Protein AF-A0A4Q3J8S9-F1 (afdb_monomer_lite)

pLDDT: mean 79.81, std 10.91, range [47.88, 98.19]

Radius of gyration: 37.49 Å; chains: 1; bounding box: 82×68×98 Å

Secondary structure (DSSP, 8-state):
-B--EE-TTS-EE-TTBPPPTTTTSSS--TT-S-BTTB-TT--HHHHSTTEEEE--EE-TTS-EE-TTEEETTSSS--TT-S---SS--SSSSB-TTSPBP-TTSSS--TT-S----TTT-STTSSB-TTSSBS--STT-EE-TTT--EEEEEEEEE-HHHHHHHHHTT-TTEEEPP--SHHHHHHHHTT--S-EEEEEE-TTSTT--EETT---TTSTTSSSSBPTT----GGG---EEEEETTTTTTSS-EEEEE-TTT--EEEEEEE--TTS--TTSSS--TT-S---SSS-SSSSB-TTS-B--TTSSS--TT-S---TTS-BTTB-TTSS---TTSS---GGGT-----SS--SSSSB-TTS-B-

Foldseek 3Di:
DFDWDADPVRDIDCVGPAAPPCAQVPDQDVPQCAHFPRNVPDALPNPPDQFQHFDWGADSSSDIDNVGTHHALCCDQDVRAPAHPNHADCAEQAHRNNHGDDAQPQDQHDVAPGHNHCVQAPLQHCAHSRRHGLDDDPQWDRQNPQSKTKHWFFWWDFLVVLQVVQPVVDPQKGFADDQDPSSVVRVLVPDQWKAFGQWFCLQHPPDIDGLFQDDPDHVVDPPQAQVCPPVCVVVAFTTKMWGPCSVPVRHIHIYGHHRHPGIGITMMMGHGPPPDGALCCDDDDRAPAHNNDADCAAQAHNNRDGDAQLRPHAHPQAPARPNCPDDCQAHNRRYGDDALCQDADVVLVQPAHPNHADPDPQAHNRNDGD

Sequence (370 aa):
MGALGCRADCTLDVAGCSAPAGCGNGQLDPGEPCDGSLLGGATCASVVVKATGGELACTPQCVLDVSGCHRCGDGAVNPGEECDDGNVNDLDACTTACARTTCGDGIVQAGEQCDDGAASNGDTSPCSSDCQANCQGPDDHLHPTTAHCYRRLDPPVSWYQARAACQKLGSGYDLAALESQAEIDFVLGFTTVRVWTGGNDLRTEGTFVWATGEPWTYVDKTPPWKHYEPDNTDGNEHCVTLWPDGLDSGTPALFDLPCHTFRVASLCERVPASAPRCRDGKVTGTEACDDGNAADQDGCTNACQTGVCGDGTVGPDEECDGAGAETLTCTVLCRRPGCGDGIVQDERDETCDDGNALPGDGCSPLCLKE

Structure (mmCIF, N/CA/C/O backbone):
data_AF-A0A4Q3J8S9-F1
#
_entry.id   AF-A0A4Q3J8S9-F1
#
loop_
_atom_site.group_PDB
_atom_site.id
_atom_site.type_symbol
_atom_site.label_atom_id
_atom_site.label_alt_id
_atom_site.label_comp_id
_atom_site.label_asym_id
_atom_site.label_entity_id
_atom_site.label_seq_id
_atom_site.pdbx_PDB_ins_code
_atom_site.Cartn_x
_atom_site.Cartn_y
_atom_site.Cartn_z
_atom_site.occupancy
_atom_site.B_iso_or_equiv
_atom_site.auth_seq_id
_atom_site.auth_comp_id
_atom_site.auth_asym_id
_atom_site.auth_atom_id
_atom_site.pdbx_PDB_model_num
ATOM 1 N N . MET A 1 1 ? 33.578 6.445 -58.009 1.00 58.75 1 MET A N 1
ATOM 2 C CA . MET A 1 1 ? 33.381 7.912 -58.160 1.00 58.75 1 MET A CA 1
ATOM 3 C C . MET A 1 1 ? 32.307 8.169 -59.206 1.00 58.75 1 MET A C 1
ATOM 5 O O . MET A 1 1 ? 32.138 7.343 -60.090 1.00 58.75 1 MET A O 1
ATOM 9 N N . GLY A 1 2 ? 31.586 9.288 -59.131 1.00 65.12 2 GLY A N 1
ATOM 10 C CA . GLY A 1 2 ? 30.537 9.597 -60.104 1.00 65.12 2 GLY A CA 1
ATOM 11 C C . GLY A 1 2 ? 29.704 10.817 -59.733 1.00 65.12 2 GLY A C 1
ATOM 12 O O . GLY A 1 2 ? 29.856 11.359 -58.640 1.00 65.12 2 GLY A O 1
ATOM 13 N N . ALA A 1 3 ? 28.830 11.240 -60.645 1.00 66.00 3 ALA A N 1
ATOM 14 C CA . ALA A 1 3 ? 27.852 12.293 -60.392 1.00 66.00 3 ALA A CA 1
ATOM 15 C C . ALA A 1 3 ? 26.530 11.660 -59.939 1.00 66.00 3 ALA A C 1
ATOM 17 O O . ALA A 1 3 ? 25.942 10.864 -60.670 1.00 66.00 3 ALA A O 1
ATOM 18 N N . LEU A 1 4 ? 26.087 12.013 -58.733 1.00 71.62 4 LEU A N 1
ATOM 19 C CA . LEU A 1 4 ? 24.795 11.607 -58.189 1.00 71.62 4 LEU A CA 1
ATOM 20 C C . LEU A 1 4 ? 23.695 12.443 -58.858 1.00 71.62 4 LEU A C 1
ATOM 22 O O . LEU A 1 4 ? 23.766 13.674 -58.846 1.00 71.62 4 LEU A O 1
ATOM 26 N N . GLY A 1 5 ? 22.707 11.788 -59.462 1.00 78.25 5 GLY A N 1
ATOM 27 C CA . GLY A 1 5 ? 21.552 12.450 -60.071 1.00 78.25 5 GLY A CA 1
ATOM 28 C C . GLY A 1 5 ? 20.283 12.277 -59.237 1.00 78.25 5 GLY A C 1
ATOM 29 O O . GLY A 1 5 ? 20.223 11.433 -58.347 1.00 78.25 5 GLY A O 1
ATOM 30 N N . CYS A 1 6 ? 19.242 13.042 -59.560 1.00 79.25 6 CYS A N 1
ATOM 31 C CA . CYS A 1 6 ? 17.874 12.755 -59.123 1.00 79.25 6 CYS A CA 1
ATOM 32 C C . CYS A 1 6 ? 17.051 12.336 -60.338 1.00 79.25 6 CYS A C 1
ATOM 34 O O . CYS A 1 6 ? 17.051 13.029 -61.360 1.00 79.25 6 CYS A O 1
ATOM 36 N N . ARG A 1 7 ? 16.332 11.219 -60.221 1.00 85.94 7 ARG A N 1
ATOM 37 C CA . ARG A 1 7 ? 15.351 10.798 -61.223 1.00 85.94 7 ARG A CA 1
ATOM 38 C C . ARG A 1 7 ? 14.092 11.659 -61.134 1.00 85.94 7 ARG A C 1
ATOM 40 O O . ARG A 1 7 ? 13.850 12.353 -60.147 1.00 85.94 7 ARG A O 1
ATOM 47 N N . ALA A 1 8 ? 13.267 11.601 -62.178 1.00 85.88 8 ALA A N 1
ATOM 48 C CA . ALA A 1 8 ? 12.009 12.347 -62.258 1.00 85.88 8 ALA A CA 1
ATOM 49 C C . ALA A 1 8 ? 10.965 11.929 -61.198 1.00 85.88 8 ALA A C 1
ATOM 51 O O . ALA A 1 8 ? 10.008 12.660 -60.972 1.00 85.88 8 ALA A O 1
ATOM 52 N N . ASP A 1 9 ? 11.153 10.777 -60.548 1.00 86.62 9 ASP A N 1
ATOM 53 C CA . ASP A 1 9 ? 10.335 10.262 -59.443 1.00 86.62 9 ASP A CA 1
ATOM 54 C C . ASP A 1 9 ? 10.901 10.618 -58.052 1.00 86.62 9 ASP A C 1
ATOM 56 O O . ASP A 1 9 ? 10.482 10.046 -57.048 1.00 86.62 9 ASP A O 1
ATOM 60 N N . CYS A 1 10 ? 11.854 11.555 -57.984 1.00 78.75 10 CYS A N 1
ATOM 61 C CA . CYS A 1 10 ? 12.558 11.961 -56.764 1.00 78.75 10 CYS A CA 1
ATOM 62 C C . CYS A 1 10 ? 13.366 10.840 -56.082 1.00 78.75 10 CYS A C 1
ATOM 64 O O . CYS A 1 10 ? 13.766 10.998 -54.929 1.00 78.75 10 CYS A O 1
ATOM 66 N N . THR A 1 11 ? 13.655 9.737 -56.777 1.00 82.06 11 THR A N 1
ATOM 67 C CA . THR A 1 11 ? 14.610 8.731 -56.298 1.00 82.06 11 THR A CA 1
ATOM 68 C C . THR A 1 11 ? 16.034 9.065 -56.739 1.00 82.06 11 THR A C 1
ATOM 70 O O . THR A 1 11 ? 16.267 9.778 -57.722 1.00 82.06 11 THR A O 1
ATOM 73 N N . LEU A 1 12 ? 17.011 8.565 -55.984 1.00 79.94 12 LEU A N 1
ATOM 74 C CA . LEU A 1 12 ? 18.428 8.784 -56.256 1.00 79.94 12 LEU A CA 1
ATOM 75 C C . LEU A 1 12 ? 18.847 8.041 -57.538 1.00 79.94 12 LEU A C 1
ATOM 77 O O . LEU A 1 12 ? 18.679 6.824 -57.634 1.00 79.94 12 LEU A O 1
ATOM 81 N N . ASP A 1 13 ? 19.419 8.751 -58.515 1.00 78.06 13 ASP A N 1
ATOM 82 C CA . ASP A 1 13 ? 20.016 8.130 -59.697 1.00 78.06 13 ASP A CA 1
ATOM 83 C C . ASP A 1 13 ? 21.502 7.859 -59.475 1.00 78.06 13 ASP A C 1
ATOM 85 O O . ASP A 1 13 ? 22.341 8.763 -59.516 1.00 78.06 13 ASP A O 1
ATOM 89 N N . VAL A 1 14 ? 21.819 6.586 -59.259 1.00 74.44 14 VAL A N 1
ATOM 90 C CA . VAL A 1 14 ? 23.187 6.100 -59.046 1.00 74.44 14 VAL A CA 1
ATOM 91 C C . VAL A 1 14 ? 23.814 5.519 -60.314 1.00 74.44 14 VAL A C 1
ATOM 93 O O . VAL A 1 14 ? 24.924 5.003 -60.260 1.00 74.44 14 VAL A O 1
ATOM 96 N N . ALA A 1 15 ? 23.152 5.611 -61.476 1.00 75.81 15 ALA A N 1
ATOM 97 C CA . ALA A 1 15 ? 23.671 5.055 -62.732 1.00 75.81 15 ALA A CA 1
ATOM 98 C C . ALA A 1 15 ? 25.007 5.687 -63.179 1.00 75.81 15 ALA A C 1
ATOM 100 O O . ALA A 1 15 ? 25.766 5.070 -63.925 1.00 75.81 15 ALA A O 1
ATOM 101 N N . GLY A 1 16 ? 25.303 6.908 -62.719 1.00 69.75 16 GLY A N 1
ATOM 102 C CA . GLY A 1 16 ? 26.578 7.594 -62.942 1.00 69.75 16 GLY A CA 1
ATOM 103 C C . GLY A 1 16 ? 27.660 7.284 -61.903 1.00 69.75 16 GLY A C 1
ATOM 104 O O . GLY A 1 16 ? 28.770 7.803 -62.026 1.00 69.75 16 GLY A O 1
ATOM 105 N N . CYS A 1 17 ? 27.356 6.485 -60.878 1.00 70.94 17 CYS A N 1
ATOM 106 C CA . CYS A 1 17 ? 28.285 6.100 -59.825 1.00 70.94 17 CYS A CA 1
ATOM 107 C C . CYS A 1 17 ? 28.960 4.773 -60.182 1.00 70.94 17 CYS A C 1
ATOM 109 O O . CYS A 1 17 ? 28.292 3.761 -60.363 1.00 70.94 17 CYS A O 1
ATOM 111 N N . SER A 1 18 ? 30.291 4.762 -60.249 1.00 69.56 18 SER A N 1
ATOM 112 C CA . SER A 1 18 ? 31.078 3.527 -60.266 1.00 69.56 18 SER A CA 1
ATOM 113 C C . SER A 1 18 ? 31.717 3.269 -58.904 1.00 69.56 18 SER A C 1
ATOM 115 O O . SER A 1 18 ? 32.004 4.222 -58.162 1.00 69.56 18 SER A O 1
ATOM 117 N N . ALA A 1 19 ? 31.974 1.993 -58.597 1.00 63.12 19 ALA A N 1
ATOM 118 C CA . ALA A 1 19 ? 32.811 1.593 -57.470 1.00 63.12 19 ALA A CA 1
ATOM 119 C C . ALA A 1 19 ? 34.142 2.383 -57.469 1.00 63.12 19 ALA A C 1
ATOM 121 O O . ALA A 1 19 ? 34.616 2.810 -58.535 1.00 63.12 19 ALA A O 1
ATOM 122 N N . PRO A 1 20 ? 34.740 2.644 -56.297 1.00 66.12 20 PRO A N 1
ATOM 123 C CA . PRO A 1 20 ? 36.108 3.148 -56.219 1.00 66.12 20 PRO A CA 1
ATOM 124 C C . PRO A 1 20 ? 37.057 2.280 -57.067 1.00 66.12 20 PRO A C 1
ATOM 126 O O . PRO A 1 20 ? 36.851 1.076 -57.216 1.00 66.12 20 PRO A O 1
ATOM 129 N N . ALA A 1 21 ? 38.056 2.900 -57.699 1.00 66.81 21 ALA A N 1
ATOM 130 C CA . ALA A 1 21 ? 39.045 2.163 -58.480 1.00 66.81 21 ALA A CA 1
ATOM 131 C C . ALA A 1 21 ? 39.973 1.425 -57.509 1.00 66.81 21 ALA A C 1
ATOM 133 O O . ALA A 1 21 ? 40.856 2.055 -56.941 1.00 66.81 21 ALA A O 1
ATOM 134 N N . GLY A 1 22 ? 39.746 0.130 -57.319 1.00 73.19 22 GLY A N 1
ATOM 135 C CA . GLY A 1 22 ? 40.426 -0.649 -56.282 1.00 73.19 22 GLY A CA 1
ATOM 136 C C . GLY A 1 22 ? 39.508 -1.717 -55.713 1.00 73.19 22 GLY A C 1
ATOM 137 O O . GLY A 1 22 ? 39.910 -2.865 -55.647 1.00 73.19 22 GLY A O 1
ATOM 138 N N . CYS A 1 23 ? 38.239 -1.376 -55.508 1.00 79.44 23 CYS A N 1
ATOM 139 C CA . CYS A 1 23 ? 37.243 -2.250 -54.910 1.00 79.44 23 CYS A CA 1
ATOM 140 C C . CYS A 1 23 ? 37.250 -3.721 -55.378 1.00 79.44 23 CYS A C 1
ATOM 142 O O . CYS A 1 23 ? 37.036 -4.033 -56.556 1.00 79.44 23 CYS A O 1
ATOM 144 N N . GLY A 1 24 ? 37.422 -4.624 -54.416 1.00 81.19 24 GLY A N 1
ATOM 145 C CA . GLY A 1 24 ? 37.593 -6.061 -54.590 1.00 81.19 24 GLY A CA 1
ATOM 146 C C . GLY A 1 24 ? 39.039 -6.490 -54.862 1.00 81.19 24 GLY A C 1
ATOM 147 O O . GLY A 1 24 ? 39.244 -7.623 -55.306 1.00 81.19 24 GLY A O 1
ATOM 148 N N . ASN A 1 25 ? 40.036 -5.622 -54.647 1.00 86.00 25 ASN A N 1
ATOM 149 C CA . ASN A 1 25 ? 41.457 -5.946 -54.838 1.00 86.00 25 ASN A CA 1
ATOM 150 C C . ASN A 1 25 ? 42.108 -6.566 -53.588 1.00 86.00 25 ASN A C 1
ATOM 152 O O . ASN A 1 25 ? 43.277 -6.961 -53.647 1.00 86.00 25 ASN A O 1
ATOM 156 N N . GLY A 1 26 ? 41.368 -6.685 -52.480 1.00 85.25 26 GLY A N 1
ATOM 157 C CA . GLY A 1 26 ? 41.877 -7.211 -51.219 1.00 85.25 26 GLY A CA 1
ATOM 158 C C . GLY A 1 26 ? 42.778 -6.234 -50.460 1.00 85.25 26 GLY A C 1
ATOM 159 O O . GLY A 1 26 ? 43.597 -6.675 -49.651 1.00 85.25 26 GLY A O 1
ATOM 160 N N . GLN A 1 27 ? 42.658 -4.930 -50.711 1.00 87.56 27 GLN A N 1
ATOM 161 C CA . GLN A 1 27 ? 43.313 -3.847 -49.978 1.00 87.56 27 GLN A CA 1
ATOM 162 C C . GLN A 1 27 ? 42.280 -2.774 -49.610 1.00 87.56 27 GLN A C 1
ATOM 164 O O . GLN A 1 27 ? 41.303 -2.595 -50.314 1.00 87.56 27 GLN A O 1
ATOM 169 N N . LEU A 1 28 ? 42.479 -2.072 -48.489 1.00 86.38 28 LEU A N 1
ATOM 170 C CA . LEU A 1 28 ? 41.616 -0.951 -48.108 1.00 86.38 28 LEU A CA 1
ATOM 171 C C . LEU A 1 28 ? 42.235 0.352 -48.627 1.00 86.38 28 LEU A C 1
ATOM 173 O O . LEU A 1 28 ? 43.161 0.883 -48.000 1.00 86.38 28 LEU A O 1
ATOM 177 N N . ASP A 1 29 ? 41.760 0.846 -49.769 1.00 85.00 29 ASP A N 1
ATOM 178 C CA . ASP A 1 29 ? 42.316 2.042 -50.401 1.00 85.00 29 ASP A CA 1
ATOM 179 C C . ASP A 1 29 ? 41.745 3.351 -49.795 1.00 85.00 29 ASP A C 1
ATOM 181 O O . ASP A 1 29 ? 40.654 3.373 -49.214 1.00 85.00 29 ASP A O 1
ATOM 185 N N . PRO A 1 30 ? 42.458 4.497 -49.890 1.00 81.38 30 PRO A N 1
ATOM 186 C CA . PRO A 1 30 ? 41.978 5.770 -49.349 1.00 81.38 30 PRO A CA 1
ATOM 187 C C . PRO A 1 30 ? 40.614 6.188 -49.924 1.00 81.38 30 PRO A C 1
ATOM 189 O O . PRO A 1 30 ? 40.500 6.534 -51.099 1.00 81.38 30 PRO A O 1
ATOM 192 N N . GLY A 1 31 ? 39.591 6.224 -49.065 1.00 75.88 31 GLY A N 1
ATOM 193 C CA . GLY A 1 31 ? 38.211 6.556 -49.440 1.00 75.88 31 GLY A CA 1
ATOM 194 C C . GLY A 1 31 ? 37.281 5.348 -49.590 1.00 75.88 31 GLY A C 1
ATOM 195 O O . GLY A 1 31 ? 36.093 5.550 -49.840 1.00 75.88 31 GLY A O 1
ATOM 196 N N . GLU A 1 32 ? 37.781 4.125 -49.403 1.00 84.56 32 GLU A N 1
ATOM 197 C CA . GLU A 1 32 ? 36.969 2.910 -49.318 1.00 84.56 32 GLU A CA 1
ATOM 198 C C . GLU A 1 32 ? 36.597 2.610 -47.856 1.00 84.56 32 GLU A C 1
ATOM 200 O O . GLU A 1 32 ? 37.479 2.532 -46.998 1.00 84.56 32 GLU A O 1
ATOM 205 N N . PRO A 1 33 ? 35.303 2.446 -47.528 1.00 84.06 33 PRO A N 1
ATOM 206 C CA . PRO A 1 33 ? 34.887 2.030 -46.190 1.00 84.06 33 PRO A CA 1
ATOM 207 C C . PRO A 1 33 ? 35.106 0.526 -45.945 1.00 84.06 33 PRO A C 1
ATOM 209 O O . PRO A 1 33 ? 35.171 0.109 -44.792 1.00 84.06 33 PRO A O 1
ATOM 212 N N . CYS A 1 34 ? 35.207 -0.288 -47.004 1.00 90.06 34 CYS A N 1
ATOM 213 C CA . CYS A 1 34 ? 35.509 -1.720 -46.953 1.00 90.06 34 CYS A CA 1
ATOM 214 C C . CYS A 1 34 ? 35.995 -2.242 -48.319 1.00 90.06 34 CYS A C 1
ATOM 216 O O . CYS A 1 34 ? 35.657 -1.637 -49.331 1.00 90.06 34 CYS A O 1
ATOM 218 N N . ASP A 1 35 ? 36.704 -3.379 -48.347 1.00 90.56 35 ASP A N 1
ATOM 219 C CA . ASP A 1 35 ? 37.051 -4.154 -49.556 1.00 90.56 35 ASP A CA 1
ATOM 220 C C . ASP A 1 35 ? 36.975 -5.664 -49.259 1.00 90.56 35 ASP A C 1
ATOM 222 O O . ASP A 1 35 ? 37.754 -6.200 -48.466 1.00 90.56 35 ASP A O 1
ATOM 226 N N . GLY A 1 36 ? 36.008 -6.370 -49.853 1.00 86.06 36 GLY A N 1
ATOM 227 C CA . GLY A 1 36 ? 35.815 -7.802 -49.604 1.00 86.06 36 GLY A CA 1
ATOM 228 C C . GLY A 1 36 ? 35.594 -8.106 -48.115 1.00 86.06 36 GLY A C 1
ATOM 229 O O . GLY A 1 36 ? 34.600 -7.682 -47.534 1.00 86.06 36 GLY A O 1
ATOM 230 N N . SER A 1 37 ? 36.519 -8.839 -47.485 1.00 87.69 37 SER A N 1
ATOM 231 C CA . SER A 1 37 ? 36.492 -9.116 -46.037 1.00 87.69 37 SER A CA 1
ATOM 232 C C . SER A 1 37 ? 37.229 -8.069 -45.186 1.00 87.69 37 SER A C 1
ATOM 234 O O . SER A 1 37 ? 37.254 -8.176 -43.960 1.00 87.69 37 SER A O 1
ATOM 236 N N . LEU A 1 38 ? 37.881 -7.078 -45.802 1.00 90.62 38 LEU A N 1
ATOM 237 C CA . LEU A 1 38 ? 38.574 -5.995 -45.107 1.00 90.62 38 LEU A CA 1
ATOM 238 C C . LEU A 1 38 ? 37.587 -4.871 -44.786 1.00 90.62 38 LEU A C 1
ATOM 240 O O . LEU A 1 38 ? 37.359 -3.977 -45.592 1.00 90.62 38 LEU A O 1
ATOM 244 N N . LEU A 1 39 ? 37.020 -4.896 -43.581 1.00 90.69 39 LEU A N 1
ATOM 245 C CA . LEU A 1 39 ? 36.015 -3.920 -43.130 1.00 90.69 39 LEU A CA 1
ATOM 246 C C . LEU A 1 39 ? 36.612 -2.669 -42.460 1.00 90.69 39 LEU A C 1
ATOM 248 O O . LEU A 1 39 ? 35.891 -1.892 -41.845 1.00 90.69 39 LEU A O 1
ATOM 252 N N . GLY A 1 40 ? 37.940 -2.499 -42.469 1.00 86.56 40 GLY A N 1
ATOM 253 C CA . GLY A 1 40 ? 38.595 -1.337 -41.847 1.00 86.56 40 GLY A CA 1
ATOM 254 C C . GLY A 1 40 ? 38.374 -1.194 -40.333 1.00 86.56 40 GLY A C 1
ATOM 255 O O . GLY A 1 40 ? 38.512 -0.099 -39.796 1.00 86.56 40 GLY A O 1
ATOM 256 N N . GLY A 1 41 ? 38.021 -2.282 -39.639 1.00 86.12 41 GLY A N 1
ATOM 257 C CA . GLY A 1 41 ? 37.660 -2.269 -38.217 1.00 86.12 41 GLY A CA 1
ATOM 258 C C . GLY A 1 41 ? 36.194 -1.914 -37.939 1.00 86.12 41 GLY A C 1
ATOM 259 O O . GLY A 1 41 ? 35.799 -1.887 -36.774 1.00 86.12 41 GLY A O 1
ATOM 260 N N . ALA A 1 42 ? 35.385 -1.676 -38.977 1.00 89.81 42 ALA A N 1
ATOM 261 C CA . ALA A 1 42 ? 33.948 -1.510 -38.834 1.00 89.81 42 ALA A CA 1
ATOM 262 C C . ALA A 1 42 ? 33.290 -2.824 -38.387 1.00 89.81 42 ALA A C 1
ATOM 264 O O . ALA A 1 42 ? 33.603 -3.915 -38.861 1.00 89.81 42 ALA A O 1
ATOM 265 N N . THR A 1 43 ? 32.347 -2.686 -37.470 1.00 89.81 43 THR A N 1
ATOM 266 C CA . THR A 1 43 ? 31.468 -3.736 -36.948 1.00 89.81 43 THR A CA 1
ATOM 267 C C . THR A 1 43 ? 30.029 -3.233 -36.983 1.00 89.81 43 THR A C 1
ATOM 269 O O . THR A 1 43 ? 29.815 -2.017 -37.026 1.00 89.81 43 THR A O 1
ATOM 272 N N . CYS A 1 44 ? 29.043 -4.128 -36.895 1.00 88.31 44 CYS A N 1
ATOM 273 C CA . CYS A 1 44 ? 27.635 -3.735 -36.780 1.00 88.31 44 CYS A CA 1
ATOM 274 C C . CYS A 1 44 ? 27.407 -2.700 -35.661 1.00 88.31 44 CYS A C 1
ATOM 276 O O . CYS A 1 44 ? 26.771 -1.679 -35.906 1.00 88.31 44 CYS A O 1
ATOM 278 N N . ALA A 1 45 ? 28.045 -2.871 -34.497 1.00 85.50 45 ALA A N 1
ATOM 279 C CA . ALA A 1 45 ? 27.975 -1.931 -33.371 1.00 85.50 45 ALA A CA 1
ATOM 280 C C . ALA A 1 45 ? 28.508 -0.516 -33.686 1.00 85.50 45 ALA A C 1
ATOM 282 O O . ALA A 1 45 ? 28.086 0.459 -33.070 1.00 85.50 45 ALA A O 1
ATOM 283 N N . SER A 1 46 ? 29.439 -0.386 -34.637 1.00 86.12 46 SER A N 1
ATOM 284 C CA . SER A 1 46 ? 30.024 0.909 -35.025 1.00 86.12 46 SER A CA 1
ATOM 285 C C . SER A 1 46 ? 29.262 1.644 -36.132 1.00 86.12 46 SER A C 1
ATOM 287 O O . SER A 1 46 ? 29.499 2.834 -36.332 1.00 86.12 46 SER A O 1
ATOM 289 N N . VAL A 1 47 ? 28.375 0.954 -36.862 1.00 86.44 47 VAL A N 1
ATOM 290 C CA . VAL A 1 47 ? 27.706 1.503 -38.061 1.00 86.44 47 VAL A CA 1
ATOM 291 C C . VAL A 1 47 ? 26.182 1.491 -37.983 1.00 86.44 47 VAL A C 1
ATOM 293 O O . VAL A 1 47 ? 25.536 2.259 -38.694 1.00 86.44 47 VAL A O 1
ATOM 296 N N . VAL A 1 48 ? 25.603 0.678 -37.098 1.00 82.25 48 VAL A N 1
ATOM 297 C CA . VAL A 1 48 ? 24.165 0.630 -36.819 1.00 82.25 48 VAL A CA 1
ATOM 298 C C . VAL A 1 48 ? 23.924 1.036 -35.366 1.00 82.25 48 VAL A C 1
ATOM 300 O O . VAL A 1 48 ? 24.499 0.479 -34.432 1.00 82.25 48 VAL A O 1
ATOM 303 N N . VAL A 1 49 ? 23.049 2.022 -35.167 1.00 73.50 49 VAL A N 1
ATOM 304 C CA . VAL A 1 49 ? 22.618 2.463 -33.834 1.00 73.50 49 VAL A CA 1
ATOM 305 C C . VAL A 1 49 ? 21.812 1.340 -33.173 1.00 73.50 49 VAL A C 1
ATOM 307 O O . VAL A 1 49 ? 20.861 0.851 -33.777 1.00 73.50 49 VAL A O 1
ATOM 310 N N . LYS A 1 50 ? 22.185 0.957 -31.942 1.00 70.75 50 LYS A N 1
ATOM 311 C CA . LYS A 1 50 ? 21.609 -0.173 -31.180 1.00 70.75 50 LYS A CA 1
ATOM 312 C C . LYS A 1 50 ? 21.746 -1.546 -31.867 1.00 70.75 50 LYS A C 1
ATOM 314 O O . LYS A 1 50 ? 20.895 -2.412 -31.684 1.00 70.75 50 LYS A O 1
ATOM 319 N N . ALA A 1 51 ? 22.809 -1.769 -32.644 1.00 80.12 51 ALA A N 1
ATOM 320 C CA . ALA A 1 51 ? 23.123 -3.129 -33.072 1.00 80.12 51 ALA A CA 1
ATOM 321 C C . ALA A 1 51 ? 23.499 -4.002 -31.869 1.00 80.12 51 ALA A C 1
ATOM 323 O O . ALA A 1 51 ? 24.404 -3.666 -31.104 1.00 80.12 51 ALA A O 1
ATOM 324 N N . THR A 1 52 ? 22.808 -5.126 -31.746 1.00 77.06 52 THR A N 1
ATOM 325 C CA . THR A 1 52 ? 23.015 -6.165 -30.732 1.00 77.06 52 THR A CA 1
ATOM 326 C C . THR A 1 52 ? 24.010 -7.219 -31.220 1.00 77.06 52 THR A C 1
ATOM 328 O O . THR A 1 52 ? 24.652 -7.890 -30.415 1.00 77.06 52 THR A O 1
ATOM 331 N N . GLY A 1 53 ? 24.232 -7.309 -32.538 1.00 82.44 53 GLY A N 1
ATOM 332 C CA . GLY A 1 53 ? 25.221 -8.206 -33.128 1.00 82.44 53 GLY A CA 1
ATOM 333 C C . GLY A 1 53 ? 25.129 -8.295 -34.649 1.00 82.44 53 GLY A C 1
ATOM 334 O O . GLY A 1 53 ? 24.711 -7.352 -35.322 1.00 82.44 53 GLY A O 1
ATOM 335 N N . GLY A 1 54 ? 25.531 -9.445 -35.188 1.00 83.56 54 GLY A N 1
ATOM 336 C CA . GLY A 1 54 ? 25.413 -9.780 -36.608 1.00 83.56 54 GLY A CA 1
ATOM 337 C C . GLY A 1 54 ? 26.711 -9.670 -37.403 1.00 83.56 54 GLY A C 1
ATOM 338 O O . GLY A 1 54 ? 27.771 -9.314 -36.878 1.00 83.56 54 GLY A O 1
ATOM 339 N N . GLU A 1 55 ? 26.621 -10.024 -38.681 1.00 87.94 55 GLU A N 1
ATOM 340 C CA . GLU A 1 55 ? 27.749 -10.049 -39.608 1.00 87.94 55 GLU A CA 1
ATOM 341 C C . GLU A 1 55 ? 27.669 -8.849 -40.554 1.00 87.94 55 GLU A C 1
ATOM 343 O O . GLU A 1 55 ? 26.714 -8.684 -41.313 1.00 87.94 55 GLU A O 1
ATOM 348 N N . LEU A 1 56 ? 28.690 -7.994 -40.493 1.00 90.25 56 LEU A N 1
ATOM 349 C CA . LEU A 1 56 ? 28.840 -6.867 -41.403 1.00 90.25 56 LEU A CA 1
ATOM 350 C C . LEU A 1 56 ? 29.556 -7.353 -42.664 1.00 90.25 56 LEU A C 1
ATOM 352 O O . LEU A 1 56 ? 30.632 -7.941 -42.573 1.00 90.25 56 LEU A O 1
ATOM 356 N N . ALA A 1 57 ? 28.988 -7.081 -43.834 1.00 91.62 57 ALA A N 1
ATOM 357 C CA . ALA A 1 57 ? 29.590 -7.463 -45.106 1.00 91.62 57 ALA A CA 1
ATOM 358 C C . ALA A 1 57 ? 29.998 -6.234 -45.926 1.00 91.62 57 ALA A C 1
ATOM 360 O O . ALA A 1 57 ? 29.610 -5.100 -45.644 1.00 91.62 57 ALA A O 1
ATOM 361 N N . CYS A 1 58 ? 30.802 -6.461 -46.961 1.00 91.38 58 CYS A N 1
ATOM 362 C CA . CYS A 1 58 ? 31.126 -5.449 -47.954 1.00 91.38 58 CYS A CA 1
ATOM 363 C C . CYS A 1 58 ? 30.491 -5.826 -49.289 1.00 91.38 58 CYS A C 1
ATOM 365 O O . CYS A 1 58 ? 30.723 -6.915 -49.819 1.00 91.38 58 CYS A O 1
ATOM 367 N N . THR A 1 59 ? 29.695 -4.925 -49.856 1.00 88.19 59 THR A N 1
ATOM 368 C CA . THR A 1 59 ? 29.142 -5.133 -51.198 1.00 88.19 59 THR A CA 1
ATOM 369 C C . THR A 1 59 ? 30.243 -5.047 -52.267 1.00 88.19 59 THR A C 1
ATOM 371 O O . THR A 1 59 ? 31.256 -4.376 -52.059 1.00 88.19 59 THR A O 1
ATOM 374 N N . PRO A 1 60 ? 30.022 -5.591 -53.482 1.00 84.50 60 PRO A N 1
ATOM 375 C CA . PRO A 1 60 ? 30.9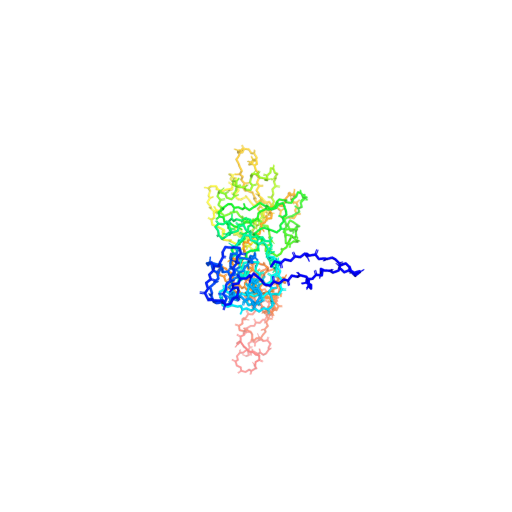38 -5.420 -54.620 1.00 84.50 60 PRO A CA 1
ATOM 376 C C . PRO A 1 60 ? 31.133 -3.968 -55.093 1.00 84.50 60 PRO A C 1
ATOM 378 O O . PRO A 1 60 ? 31.819 -3.735 -56.083 1.00 84.50 60 PRO A O 1
ATOM 381 N N . GLN A 1 61 ? 30.465 -2.998 -54.463 1.00 83.94 61 GLN A N 1
ATOM 382 C CA . GLN A 1 61 ? 30.622 -1.565 -54.721 1.00 83.94 61 GLN A CA 1
ATOM 383 C C . GLN A 1 61 ? 31.401 -0.853 -53.604 1.00 83.94 61 GLN A C 1
ATOM 385 O O . GLN A 1 61 ? 31.447 0.376 -53.594 1.00 83.94 61 GLN A O 1
ATOM 390 N N . CYS A 1 62 ? 31.997 -1.607 -52.673 1.00 86.25 62 CYS A N 1
ATOM 391 C CA . CYS A 1 62 ? 32.714 -1.093 -51.507 1.00 86.25 62 CYS A CA 1
ATOM 392 C C . CYS A 1 62 ? 31.834 -0.190 -50.644 1.00 86.25 62 CYS A C 1
ATOM 394 O O . CYS A 1 62 ? 32.227 0.880 -50.190 1.00 86.25 62 CYS A O 1
ATOM 396 N N . VAL A 1 63 ? 30.596 -0.644 -50.448 1.00 88.06 63 VAL A N 1
ATOM 397 C CA . VAL A 1 63 ? 29.635 -0.090 -49.494 1.00 88.06 63 VAL A CA 1
ATOM 398 C C . VAL A 1 63 ? 29.403 -1.138 -48.419 1.00 88.06 63 VAL A C 1
ATOM 400 O O . VAL A 1 63 ? 29.210 -2.310 -48.753 1.00 88.06 63 VAL A O 1
ATOM 403 N N . LEU A 1 64 ? 29.414 -0.712 -47.156 1.00 89.50 64 LEU A N 1
ATOM 404 C CA . LEU A 1 64 ? 29.090 -1.570 -46.022 1.00 89.50 64 LEU A CA 1
ATOM 405 C C . LEU A 1 64 ? 27.641 -2.051 -46.128 1.00 89.50 64 LEU A C 1
ATOM 407 O O . LEU A 1 64 ? 26.713 -1.249 -46.226 1.00 89.50 64 LEU A O 1
ATOM 411 N N . ASP A 1 65 ? 27.471 -3.365 -46.114 1.00 89.75 65 ASP A N 1
ATOM 412 C CA . ASP A 1 65 ? 26.185 -4.039 -46.097 1.00 89.75 65 ASP A CA 1
ATOM 413 C C . ASP A 1 65 ? 25.821 -4.387 -44.657 1.00 89.75 65 ASP A C 1
ATOM 415 O O . ASP A 1 65 ? 26.412 -5.275 -44.040 1.00 89.75 65 ASP A O 1
ATOM 419 N N . VAL A 1 66 ? 24.846 -3.653 -44.128 1.00 88.81 66 VAL A N 1
ATOM 420 C CA . VAL A 1 66 ? 24.333 -3.816 -42.764 1.00 88.81 66 VAL A CA 1
ATOM 421 C C . VAL A 1 66 ? 23.141 -4.770 -42.690 1.00 88.81 66 VAL A C 1
ATOM 423 O O . VAL A 1 66 ? 22.546 -4.904 -41.627 1.00 88.81 66 VAL A O 1
ATOM 426 N N . SER A 1 67 ? 22.757 -5.423 -43.794 1.00 86.19 67 SER A N 1
ATOM 427 C CA . SER A 1 67 ? 21.598 -6.327 -43.812 1.00 86.19 67 SER A CA 1
ATOM 428 C C . SER A 1 67 ? 21.771 -7.566 -42.929 1.00 86.19 67 SER A C 1
ATOM 430 O O . SER A 1 67 ? 20.774 -8.136 -42.496 1.00 86.19 67 SER A O 1
ATOM 432 N N . GLY A 1 68 ? 23.015 -7.956 -42.631 1.00 85.12 68 GLY A N 1
ATOM 433 C CA . GLY A 1 68 ? 23.348 -9.019 -41.680 1.00 85.12 68 GLY A CA 1
ATOM 434 C C . GLY A 1 6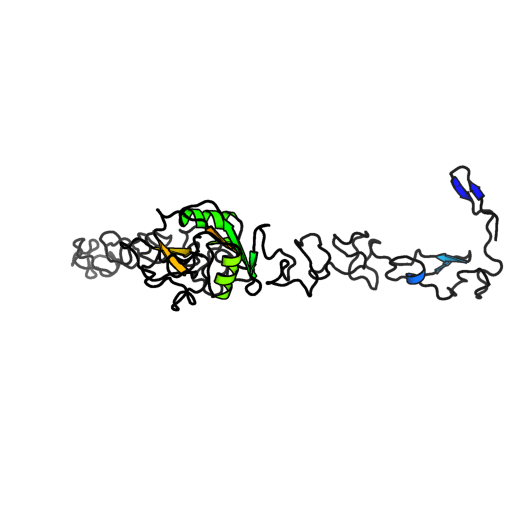8 ? 23.503 -8.555 -40.228 1.00 85.12 68 GLY A C 1
ATOM 435 O O . GLY A 1 68 ? 23.819 -9.377 -39.372 1.00 85.12 68 GLY A O 1
ATOM 436 N N . CYS A 1 69 ? 23.314 -7.262 -39.938 1.00 87.81 69 CYS A N 1
ATOM 437 C CA . CYS A 1 69 ? 23.372 -6.738 -38.578 1.00 87.81 69 CYS A CA 1
ATOM 438 C C . CYS A 1 69 ? 22.046 -6.960 -37.849 1.00 87.81 69 CYS A C 1
ATOM 440 O O . CYS A 1 69 ? 20.983 -6.607 -38.359 1.00 87.81 69 CYS A O 1
ATOM 442 N N . HIS A 1 70 ? 22.140 -7.474 -36.628 1.00 87.38 70 HIS A N 1
ATOM 443 C CA . HIS A 1 70 ? 21.015 -7.653 -35.718 1.00 87.38 70 HIS A CA 1
ATOM 444 C C . HIS A 1 70 ? 20.819 -6.393 -34.889 1.00 87.38 70 HIS A C 1
ATOM 446 O O . HIS A 1 70 ? 21.794 -5.741 -34.485 1.00 87.38 70 HIS A O 1
ATOM 452 N N . ARG A 1 71 ? 19.563 -6.036 -34.652 1.00 86.31 71 ARG A N 1
ATOM 453 C CA . ARG A 1 71 ? 19.194 -4.910 -33.798 1.00 86.31 71 ARG A CA 1
ATOM 454 C C . ARG A 1 71 ? 18.011 -5.319 -32.950 1.00 86.31 71 ARG A C 1
ATOM 456 O O . ARG A 1 71 ? 17.118 -5.994 -33.445 1.00 86.31 71 ARG A O 1
ATOM 463 N N . CYS A 1 72 ? 17.969 -4.773 -31.746 1.00 83.69 72 CYS A N 1
ATOM 464 C CA . CYS A 1 72 ? 16.817 -4.982 -30.901 1.00 83.69 72 CYS A CA 1
ATOM 465 C C . CYS A 1 72 ? 15.544 -4.417 -31.546 1.00 83.69 72 CYS A C 1
ATOM 467 O O . CYS A 1 72 ? 15.538 -3.263 -32.001 1.00 83.69 72 CYS A O 1
ATOM 469 N N . GLY A 1 73 ? 14.494 -5.231 -31.595 1.00 84.00 73 GLY A N 1
ATOM 470 C CA . GLY A 1 73 ? 13.213 -4.925 -32.217 1.00 84.00 73 GLY A CA 1
ATOM 471 C C . GLY A 1 73 ? 13.117 -5.321 -33.689 1.00 84.00 73 GLY A C 1
ATOM 472 O O . GLY A 1 73 ? 12.346 -4.703 -34.430 1.00 84.00 73 GLY A O 1
ATOM 473 N N . ASP A 1 74 ? 13.920 -6.277 -34.164 1.00 86.06 74 ASP A N 1
ATOM 474 C CA . ASP A 1 74 ? 13.867 -6.760 -35.552 1.00 86.06 74 ASP A CA 1
ATOM 475 C C . ASP A 1 74 ? 12.917 -7.950 -35.771 1.00 86.06 74 ASP A C 1
ATOM 477 O O . ASP A 1 74 ? 12.657 -8.338 -36.916 1.00 86.06 74 ASP A O 1
ATOM 481 N N . GLY A 1 75 ? 12.311 -8.447 -34.693 1.00 86.06 75 GLY A N 1
ATOM 482 C CA . GLY A 1 75 ? 11.348 -9.541 -34.684 1.00 86.06 75 GLY A CA 1
ATOM 483 C C . GLY A 1 75 ? 11.989 -10.915 -34.506 1.00 86.06 75 GLY A C 1
ATOM 484 O O . GLY A 1 75 ? 11.282 -11.922 -34.631 1.00 86.06 75 GLY A O 1
ATOM 485 N N . ALA A 1 76 ? 13.298 -10.990 -34.249 1.00 86.12 76 ALA A N 1
ATOM 486 C CA . ALA A 1 76 ? 14.016 -12.229 -33.998 1.00 86.12 76 ALA A CA 1
ATOM 487 C C . ALA A 1 76 ? 14.910 -12.110 -32.759 1.00 86.12 76 ALA A C 1
ATOM 489 O O . ALA A 1 76 ? 15.617 -11.135 -32.594 1.00 86.12 76 ALA A O 1
ATOM 490 N N . VAL A 1 77 ? 14.933 -13.149 -31.917 1.00 87.75 77 VAL A N 1
ATOM 491 C CA . VAL A 1 77 ? 15.870 -13.223 -30.784 1.00 87.75 77 VAL A CA 1
ATOM 492 C C . VAL A 1 77 ? 17.231 -13.697 -31.295 1.00 87.75 77 VAL A C 1
ATOM 494 O O . VAL A 1 77 ? 17.419 -14.883 -31.593 1.00 87.75 77 VAL A O 1
ATOM 497 N N . ASN A 1 78 ? 18.176 -12.771 -31.412 1.00 85.12 78 ASN A N 1
ATOM 498 C CA . ASN A 1 78 ? 19.516 -12.992 -31.943 1.00 85.12 78 ASN A CA 1
ATOM 499 C C . ASN A 1 78 ? 20.535 -13.341 -30.834 1.00 85.12 78 ASN A C 1
ATOM 501 O O . ASN A 1 78 ? 20.289 -13.120 -29.646 1.00 85.12 78 ASN A O 1
ATOM 505 N N . PRO A 1 79 ? 21.717 -13.900 -31.168 1.00 83.38 79 PRO A N 1
ATOM 506 C CA . PRO A 1 79 ? 22.757 -14.166 -30.174 1.00 83.38 79 PRO A CA 1
ATOM 507 C C . PRO A 1 79 ? 23.194 -12.887 -29.442 1.00 83.38 79 PRO A C 1
ATOM 509 O O . PRO A 1 79 ? 23.738 -11.977 -30.061 1.00 83.38 79 PRO A O 1
ATOM 512 N N . GLY A 1 80 ? 23.002 -12.853 -28.121 1.00 76.94 80 GLY A N 1
ATOM 513 C CA . GLY A 1 80 ? 23.261 -11.677 -27.280 1.00 76.94 80 GLY A CA 1
ATOM 514 C C . GLY A 1 80 ? 21.995 -10.961 -26.801 1.00 76.94 80 GLY A C 1
ATOM 515 O O . GLY A 1 80 ? 22.099 -10.122 -25.914 1.00 76.94 80 GLY A O 1
ATOM 516 N N . GLU A 1 81 ? 20.824 -11.324 -27.327 1.00 85.88 81 GLU A N 1
ATOM 517 C CA . GLU A 1 81 ? 19.515 -10.826 -26.895 1.00 85.88 81 GLU A CA 1
ATOM 518 C C . GLU A 1 81 ? 18.836 -11.826 -25.947 1.00 85.88 81 GLU A C 1
ATOM 520 O O . GLU A 1 81 ? 18.904 -13.043 -26.141 1.00 85.88 81 GLU A O 1
ATOM 525 N N . GLU A 1 82 ? 18.165 -11.325 -24.910 1.00 84.62 82 GLU A N 1
ATOM 526 C CA . GLU A 1 82 ? 17.363 -12.141 -23.987 1.00 84.62 82 GLU A CA 1
ATOM 527 C C . GLU A 1 82 ? 15.890 -12.252 -24.423 1.00 84.62 82 GLU A C 1
ATOM 529 O O . GLU A 1 82 ? 15.179 -13.186 -24.018 1.00 84.62 82 GLU A O 1
ATOM 534 N N . CYS A 1 83 ? 15.442 -11.291 -25.234 1.00 84.62 83 CYS A N 1
ATOM 535 C CA . CYS A 1 83 ? 14.127 -11.172 -25.859 1.00 84.62 83 CYS A CA 1
ATOM 536 C C . CYS A 1 83 ? 14.215 -10.292 -27.120 1.00 84.62 83 CYS A C 1
ATOM 538 O O . CYS A 1 83 ? 15.213 -9.609 -27.316 1.00 84.62 83 CYS A O 1
ATOM 540 N N . ASP A 1 84 ? 13.164 -10.308 -27.943 1.00 86.75 84 ASP A N 1
ATOM 541 C CA . ASP A 1 84 ? 12.889 -9.350 -29.022 1.00 86.75 84 ASP A CA 1
ATOM 542 C C . ASP A 1 84 ? 11.372 -9.392 -29.276 1.00 86.75 84 ASP A C 1
ATOM 544 O O . ASP A 1 84 ? 10.807 -10.476 -29.467 1.00 86.75 84 ASP A O 1
ATOM 548 N N . ASP A 1 85 ? 10.693 -8.248 -29.218 1.00 82.56 85 ASP A N 1
ATOM 549 C CA . ASP A 1 85 ? 9.245 -8.132 -29.440 1.00 82.56 85 ASP A CA 1
ATOM 550 C C . ASP A 1 85 ? 8.890 -7.341 -30.713 1.00 82.56 85 ASP A C 1
ATOM 552 O O . ASP A 1 85 ? 7.762 -6.870 -30.900 1.00 82.56 85 ASP A O 1
ATOM 556 N N . GLY A 1 86 ? 9.849 -7.248 -31.638 1.00 85.69 86 GLY A N 1
ATOM 557 C CA . GLY A 1 86 ? 9.668 -6.687 -32.971 1.00 85.69 86 GLY A CA 1
ATOM 558 C C . GLY A 1 86 ? 9.511 -5.174 -33.011 1.00 85.69 86 GLY A C 1
ATOM 559 O O . GLY A 1 86 ? 9.080 -4.639 -34.041 1.00 85.69 86 GLY A O 1
ATOM 560 N N . ASN A 1 87 ? 9.812 -4.472 -31.916 1.00 83.44 87 ASN A N 1
ATOM 561 C CA . ASN A 1 87 ? 9.753 -3.023 -31.882 1.00 83.44 87 ASN A CA 1
ATOM 562 C C . ASN A 1 87 ? 10.780 -2.403 -30.904 1.00 83.44 87 ASN A C 1
ATOM 564 O O . ASN A 1 87 ? 11.626 -3.091 -30.352 1.00 83.44 87 ASN A O 1
ATOM 568 N N . VAL A 1 88 ? 10.793 -1.069 -30.796 1.00 81.19 88 VAL A N 1
ATOM 569 C CA . VAL A 1 88 ? 11.763 -0.313 -29.976 1.00 81.19 88 VAL A CA 1
ATOM 570 C C . VAL A 1 88 ? 11.078 0.503 -28.877 1.00 81.19 88 VAL A C 1
ATOM 572 O O . VAL A 1 88 ? 11.465 1.641 -28.596 1.00 81.19 88 VAL A O 1
ATOM 575 N N . ASN A 1 89 ? 10.026 -0.052 -28.298 1.00 80.81 89 ASN A N 1
ATOM 576 C CA . ASN A 1 89 ? 9.371 0.459 -27.109 1.00 80.81 89 ASN A CA 1
ATOM 577 C C . ASN A 1 89 ? 10.038 -0.167 -25.874 1.00 80.81 89 ASN A C 1
ATOM 579 O O . ASN A 1 89 ? 10.491 -1.297 -25.921 1.00 80.81 89 ASN A O 1
ATOM 583 N N . ASP A 1 90 ? 10.187 0.601 -24.796 1.00 75.94 90 ASP A N 1
ATOM 584 C CA . ASP A 1 90 ? 10.763 0.093 -23.539 1.00 75.94 90 ASP A CA 1
ATOM 585 C C . ASP A 1 90 ? 9.668 -0.400 -22.566 1.00 75.94 90 ASP A C 1
ATOM 587 O O . ASP A 1 90 ? 9.982 -0.894 -21.489 1.00 75.94 90 ASP A O 1
ATOM 591 N N . LEU A 1 91 ? 8.385 -0.215 -22.908 1.00 74.62 91 LEU A N 1
ATOM 592 C CA . LEU A 1 91 ? 7.237 -0.410 -22.006 1.00 74.62 91 LEU A CA 1
ATOM 593 C C . LEU A 1 91 ? 6.423 -1.687 -22.289 1.00 74.62 91 LEU A C 1
ATOM 595 O O . LEU A 1 91 ? 5.367 -1.896 -21.687 1.00 74.62 91 LEU A O 1
ATOM 599 N N . ASP A 1 92 ? 6.854 -2.501 -23.246 1.00 72.31 92 ASP A N 1
ATOM 600 C CA . ASP A 1 92 ? 6.281 -3.796 -23.611 1.00 72.31 92 ASP A CA 1
ATOM 601 C C . ASP A 1 92 ? 7.255 -4.937 -23.295 1.00 72.31 92 ASP A C 1
ATOM 603 O O . ASP A 1 92 ? 8.063 -4.811 -22.388 1.00 72.31 92 ASP A O 1
ATOM 607 N N . ALA A 1 93 ? 7.090 -6.105 -23.917 1.00 76.25 93 ALA A N 1
ATOM 608 C CA . ALA A 1 93 ? 7.636 -7.372 -23.431 1.00 76.25 93 ALA A CA 1
ATOM 609 C C . ALA A 1 93 ? 9.171 -7.460 -23.482 1.00 76.25 93 ALA A C 1
ATOM 611 O O . ALA A 1 93 ? 9.747 -8.410 -22.937 1.00 76.25 93 ALA A O 1
ATOM 612 N N . CYS A 1 94 ? 9.828 -6.516 -24.152 1.00 82.38 94 CYS A N 1
ATOM 613 C CA . CYS A 1 94 ? 11.269 -6.447 -24.253 1.00 82.38 94 CYS A CA 1
ATOM 614 C C . CYS A 1 94 ? 11.754 -4.997 -24.197 1.00 82.38 94 CYS A C 1
ATOM 616 O O . CYS A 1 94 ? 11.218 -4.131 -24.873 1.00 82.38 94 CYS A O 1
ATOM 618 N N . THR A 1 95 ? 12.806 -4.722 -23.425 1.00 83.31 95 THR A N 1
ATOM 619 C CA . THR A 1 95 ? 13.415 -3.383 -23.431 1.00 83.31 95 THR A CA 1
ATOM 620 C C . THR A 1 95 ? 14.135 -3.121 -24.756 1.00 83.31 95 THR A C 1
ATOM 622 O O . THR A 1 95 ? 14.581 -4.045 -25.436 1.00 83.31 95 THR A O 1
ATOM 625 N N . THR A 1 96 ? 14.406 -1.860 -25.094 1.00 78.06 96 THR A N 1
ATOM 626 C CA . THR A 1 96 ? 15.175 -1.496 -26.299 1.00 78.06 96 THR A CA 1
ATOM 627 C C . THR A 1 96 ? 16.658 -1.874 -26.250 1.00 78.06 96 THR A C 1
ATOM 629 O O . THR A 1 96 ? 17.400 -1.607 -27.203 1.00 78.06 96 THR A O 1
ATOM 632 N N . ALA A 1 97 ? 17.104 -2.459 -25.137 1.00 78.62 97 ALA A N 1
ATOM 633 C CA . ALA A 1 97 ? 18.403 -3.100 -24.978 1.00 78.62 97 ALA A CA 1
ATOM 634 C C . ALA A 1 97 ? 18.340 -4.627 -25.180 1.00 78.62 97 ALA A C 1
ATOM 636 O O . ALA A 1 97 ? 19.359 -5.297 -25.032 1.00 78.62 97 ALA A O 1
ATOM 637 N N . CYS A 1 98 ? 17.168 -5.169 -25.520 1.00 80.31 98 CYS A N 1
ATOM 638 C CA . CYS A 1 98 ? 16.888 -6.595 -25.661 1.00 80.31 98 CYS A CA 1
ATOM 639 C C . CYS A 1 98 ? 17.142 -7.406 -24.388 1.00 80.31 98 CYS A C 1
ATOM 641 O O . CYS A 1 98 ? 17.503 -8.585 -24.428 1.00 80.31 98 CYS A O 1
ATOM 643 N N . ALA A 1 99 ? 16.936 -6.747 -23.248 1.00 82.12 99 ALA A N 1
ATOM 644 C CA . ALA A 1 99 ? 16.852 -7.370 -21.940 1.00 82.12 99 ALA A CA 1
ATOM 645 C C . ALA A 1 99 ? 15.383 -7.608 -21.591 1.00 82.12 99 ALA A C 1
ATOM 647 O O . ALA A 1 99 ? 14.518 -6.789 -21.933 1.00 82.12 99 ALA A O 1
ATOM 648 N N . ARG A 1 100 ? 15.113 -8.726 -20.909 1.00 78.19 100 ARG A N 1
ATOM 649 C CA . ARG A 1 100 ? 13.764 -9.012 -20.415 1.00 78.19 100 ARG A CA 1
ATOM 650 C C . ARG A 1 100 ? 13.334 -7.943 -19.428 1.00 78.19 100 ARG A C 1
ATOM 652 O O . ARG A 1 100 ? 14.133 -7.478 -18.625 1.00 78.19 100 ARG A O 1
ATOM 659 N N . THR A 1 101 ? 12.050 -7.639 -19.477 1.00 75.19 101 THR A N 1
ATOM 660 C CA . THR A 1 101 ? 11.379 -6.799 -18.498 1.00 75.19 101 THR A CA 1
ATOM 661 C C . THR A 1 101 ? 11.485 -7.420 -17.111 1.00 75.19 101 THR A C 1
ATOM 663 O O . THR A 1 101 ? 11.039 -8.562 -16.921 1.00 75.19 101 THR A O 1
ATOM 666 N N . THR A 1 102 ? 12.096 -6.720 -16.160 1.00 84.19 102 THR A N 1
ATOM 667 C CA . THR A 1 102 ? 12.186 -7.182 -14.774 1.00 84.19 102 THR A CA 1
ATOM 668 C C . THR A 1 102 ? 11.922 -6.045 -13.814 1.00 84.19 102 THR A C 1
ATOM 670 O O . THR A 1 102 ? 12.620 -5.038 -13.867 1.00 84.19 102 THR A O 1
ATOM 673 N N . CYS A 1 103 ? 11.050 -6.300 -12.843 1.00 86.25 103 CYS A N 1
ATOM 674 C CA . CYS A 1 103 ? 10.875 -5.397 -11.722 1.00 86.25 103 CYS A CA 1
ATOM 675 C C . CYS A 1 103 ? 12.214 -5.070 -11.046 1.00 86.25 103 CYS A C 1
ATOM 677 O O . CYS A 1 103 ? 12.949 -5.967 -10.611 1.00 86.25 103 CYS A O 1
ATOM 679 N N . GLY A 1 104 ? 12.508 -3.777 -10.927 1.00 86.12 104 GLY A N 1
ATOM 680 C CA . GLY A 1 104 ? 13.750 -3.260 -10.369 1.00 86.12 104 GLY A CA 1
ATOM 681 C C . GLY A 1 104 ? 14.759 -2.796 -11.420 1.00 86.12 104 GLY A C 1
ATOM 682 O O . GLY A 1 104 ? 15.898 -2.488 -11.051 1.00 86.12 104 GLY A O 1
ATOM 683 N N . ASP A 1 105 ? 14.397 -2.729 -12.699 1.00 84.44 105 ASP A N 1
ATOM 684 C CA . ASP A 1 105 ? 15.254 -2.157 -13.744 1.00 84.44 105 ASP A CA 1
ATOM 685 C C . ASP A 1 105 ? 15.084 -0.632 -13.898 1.00 84.44 105 ASP A C 1
ATOM 687 O O . ASP A 1 105 ? 15.901 0.026 -14.552 1.00 84.44 105 ASP A O 1
ATOM 691 N N . GLY A 1 106 ? 14.104 -0.056 -13.192 1.00 84.62 106 GLY A N 1
ATOM 692 C CA . GLY A 1 106 ? 13.827 1.378 -13.157 1.00 84.62 106 GLY A CA 1
ATOM 693 C C . GLY A 1 106 ? 12.959 1.861 -14.320 1.00 84.62 106 GLY A C 1
ATOM 694 O O . GLY A 1 106 ? 12.909 3.069 -14.582 1.00 84.62 106 GLY A O 1
ATOM 695 N N . ILE A 1 107 ? 12.306 0.944 -15.037 1.00 81.12 107 ILE A N 1
ATOM 696 C CA . ILE A 1 107 ? 11.380 1.231 -16.129 1.00 81.12 107 ILE A CA 1
ATOM 697 C C . ILE A 1 107 ? 10.025 0.627 -15.774 1.00 81.12 107 ILE A C 1
ATOM 699 O O . ILE A 1 107 ? 9.880 -0.581 -15.736 1.00 81.12 107 ILE A O 1
ATOM 703 N N . VAL A 1 108 ? 9.001 1.469 -15.607 1.00 84.56 108 VAL A N 1
ATOM 704 C CA . VAL A 1 108 ? 7.640 0.991 -15.306 1.00 84.56 108 VAL A CA 1
ATOM 705 C C . VAL A 1 108 ? 7.040 0.270 -16.517 1.00 84.56 108 VAL A C 1
ATOM 707 O O . VAL A 1 108 ? 6.595 0.912 -17.473 1.00 84.56 108 VAL A O 1
ATOM 710 N N . GLN A 1 109 ? 7.006 -1.057 -16.466 1.00 82.50 109 GLN A N 1
ATOM 711 C CA . GLN A 1 109 ? 6.535 -1.933 -17.541 1.00 82.50 109 GLN A CA 1
ATOM 712 C C . GLN A 1 109 ? 5.028 -2.219 -17.462 1.00 82.50 109 GLN A C 1
ATOM 714 O O . GLN A 1 109 ? 4.340 -1.928 -16.481 1.00 82.50 109 GLN A O 1
ATOM 719 N N . ALA A 1 110 ? 4.469 -2.813 -18.521 1.00 77.25 110 ALA A N 1
ATOM 720 C CA . ALA A 1 110 ? 3.069 -3.229 -18.534 1.00 77.25 110 ALA A CA 1
ATOM 721 C C . ALA A 1 110 ? 2.778 -4.287 -17.446 1.00 77.25 110 ALA A C 1
ATOM 723 O O . ALA A 1 110 ? 3.200 -5.435 -17.551 1.00 77.25 110 ALA A O 1
ATOM 724 N N . GLY A 1 111 ? 1.994 -3.906 -16.430 1.00 76.62 111 GLY A N 1
ATOM 725 C CA . GLY A 1 111 ? 1.662 -4.749 -15.269 1.00 76.62 111 GLY A CA 1
ATOM 726 C C . GLY A 1 111 ? 2.323 -4.289 -13.965 1.00 76.62 111 GLY A C 1
ATOM 727 O O . GLY A 1 111 ? 1.889 -4.692 -12.885 1.00 76.62 111 GLY A O 1
ATOM 728 N N . GLU A 1 112 ? 3.299 -3.392 -14.058 1.00 86.50 112 GLU A N 1
ATOM 729 C CA . GLU A 1 112 ? 3.906 -2.717 -12.919 1.00 86.50 112 GLU A CA 1
ATOM 730 C C . GLU A 1 112 ? 3.124 -1.449 -12.573 1.00 86.50 112 GLU A C 1
ATOM 732 O O . GLU A 1 112 ? 2.607 -0.741 -13.441 1.00 86.50 112 GLU A O 1
ATOM 737 N N . GLN A 1 113 ? 3.009 -1.162 -11.280 1.00 85.75 113 GLN A N 1
ATOM 738 C CA . GLN A 1 113 ? 2.430 0.092 -10.790 1.00 85.75 113 GLN A CA 1
ATOM 739 C C . GLN A 1 113 ? 3.511 1.150 -10.542 1.00 85.75 113 GLN A C 1
ATOM 741 O O . GLN A 1 113 ? 3.210 2.343 -10.488 1.00 85.75 113 GLN A O 1
ATOM 746 N N . CYS A 1 114 ? 4.753 0.704 -10.370 1.00 85.38 114 CYS A N 1
ATOM 747 C CA . CYS A 1 114 ? 5.932 1.494 -10.054 1.00 85.38 114 CYS A CA 1
ATOM 748 C C . CYS A 1 114 ? 7.188 0.668 -10.367 1.00 85.38 114 CYS A C 1
ATOM 750 O O . CYS A 1 114 ? 7.111 -0.555 -10.369 1.00 85.38 114 CYS A O 1
ATOM 752 N N . ASP A 1 115 ? 8.327 1.329 -10.567 1.00 86.81 115 ASP A N 1
ATOM 753 C CA . ASP A 1 115 ? 9.653 0.710 -10.552 1.00 86.81 115 ASP A CA 1
ATOM 754 C C . ASP A 1 115 ? 10.700 1.806 -10.294 1.00 86.81 115 ASP A C 1
ATOM 756 O O . ASP A 1 115 ? 11.049 2.582 -11.186 1.00 86.81 115 ASP A O 1
ATOM 760 N N . ASP A 1 116 ? 11.179 1.895 -9.053 1.00 86.62 116 ASP A N 1
ATOM 761 C CA . ASP A 1 116 ? 12.189 2.872 -8.629 1.00 86.62 116 ASP A CA 1
ATOM 762 C C . ASP A 1 116 ? 13.625 2.304 -8.742 1.00 86.62 116 ASP A C 1
ATOM 764 O O . ASP A 1 116 ? 14.604 2.921 -8.291 1.00 86.62 116 ASP A O 1
ATOM 768 N N . GLY A 1 117 ? 13.763 1.117 -9.342 1.00 86.38 117 GLY A N 1
ATOM 769 C CA . GLY A 1 117 ? 14.989 0.339 -9.443 1.00 86.38 117 GLY A CA 1
ATOM 770 C C . GLY A 1 117 ? 15.214 -0.585 -8.241 1.00 86.38 117 GLY A C 1
ATOM 771 O O . GLY A 1 117 ? 14.763 -0.333 -7.126 1.00 86.38 117 GLY A O 1
ATOM 772 N N . ALA A 1 118 ? 15.993 -1.650 -8.431 1.00 85.50 118 ALA A N 1
ATOM 773 C CA . ALA A 1 118 ? 16.149 -2.742 -7.464 1.00 85.50 118 ALA A CA 1
ATOM 774 C C . ALA A 1 118 ? 16.711 -2.313 -6.096 1.00 85.50 118 ALA A C 1
ATOM 776 O O . ALA A 1 118 ? 16.485 -2.984 -5.095 1.00 85.50 118 ALA A O 1
ATOM 777 N N . ALA A 1 119 ? 17.464 -1.210 -6.042 1.00 84.50 119 ALA A N 1
ATOM 778 C CA . ALA A 1 119 ? 17.990 -0.658 -4.791 1.00 84.50 119 ALA A CA 1
ATOM 779 C C . ALA A 1 119 ? 16.979 0.227 -4.039 1.00 84.50 119 ALA A C 1
ATOM 781 O O . ALA A 1 119 ? 17.205 0.540 -2.870 1.00 84.50 119 ALA A O 1
ATOM 782 N N . SER A 1 120 ? 15.908 0.647 -4.712 1.00 83.75 120 SER A N 1
ATOM 783 C CA . SER A 1 120 ? 14.882 1.545 -4.182 1.00 83.75 120 SER A CA 1
ATOM 784 C C . SER A 1 120 ? 13.545 0.834 -3.970 1.00 83.75 120 SER A C 1
ATOM 786 O O . SER A 1 120 ? 12.768 1.284 -3.134 1.00 83.75 120 SER A O 1
ATOM 788 N N . ASN A 1 121 ? 13.289 -0.275 -4.666 1.00 83.00 121 ASN A N 1
ATOM 789 C CA . ASN A 1 121 ? 12.126 -1.133 -4.449 1.00 83.00 121 ASN A CA 1
ATOM 790 C C . ASN A 1 121 ? 12.275 -1.920 -3.134 1.00 83.00 121 ASN A C 1
ATOM 792 O O . ASN A 1 121 ? 13.350 -2.427 -2.809 1.00 83.00 121 ASN A O 1
ATOM 796 N N . GLY A 1 122 ? 11.192 -2.048 -2.371 1.00 81.00 122 GLY A N 1
ATOM 797 C CA . GLY A 1 122 ? 11.160 -2.790 -1.110 1.00 81.00 122 GLY A CA 1
ATOM 798 C C . GLY A 1 122 ? 9.927 -2.468 -0.275 1.00 81.00 122 GLY A C 1
ATOM 799 O O . GLY A 1 122 ? 9.229 -1.499 -0.539 1.00 81.00 122 GLY A O 1
ATOM 800 N N . ASP A 1 123 ? 9.651 -3.270 0.751 1.00 76.06 123 ASP A N 1
ATOM 801 C CA . ASP A 1 123 ? 8.405 -3.180 1.535 1.00 76.06 123 ASP A CA 1
ATOM 802 C C . ASP A 1 123 ? 8.238 -1.818 2.243 1.00 76.06 123 ASP A C 1
ATOM 804 O O . ASP A 1 123 ? 7.133 -1.312 2.408 1.00 76.06 123 ASP A O 1
ATOM 808 N N . THR A 1 124 ? 9.342 -1.164 2.605 1.00 80.69 124 THR A N 1
ATOM 809 C CA . THR A 1 124 ? 9.349 0.168 3.238 1.00 80.69 124 THR A CA 1
ATOM 810 C C . THR A 1 124 ? 9.510 1.320 2.244 1.00 80.69 124 THR A C 1
ATOM 812 O O . THR A 1 124 ? 9.725 2.463 2.650 1.00 80.69 124 THR A O 1
ATOM 815 N N . SER A 1 125 ? 9.441 1.033 0.947 1.00 83.69 125 SER A N 1
ATOM 816 C CA . SER A 1 125 ? 9.487 2.022 -0.130 1.00 83.69 125 SER A CA 1
ATOM 817 C C . SER A 1 125 ? 8.101 2.207 -0.747 1.00 83.69 125 SER A C 1
ATOM 819 O O . SER A 1 125 ? 7.255 1.329 -0.613 1.00 83.69 125 SER A O 1
ATOM 821 N N . PRO A 1 126 ? 7.815 3.316 -1.450 1.00 83.06 126 PRO A N 1
ATOM 822 C CA . PRO A 1 126 ? 6.547 3.460 -2.170 1.00 83.06 126 PRO A CA 1
ATOM 823 C C . PRO A 1 126 ? 6.292 2.312 -3.159 1.00 83.06 126 PRO A C 1
ATOM 825 O O . PRO A 1 126 ? 5.142 1.911 -3.349 1.00 83.06 126 PRO A O 1
ATOM 828 N N . CYS A 1 127 ? 7.368 1.765 -3.733 1.00 86.25 127 CYS A N 1
ATOM 829 C CA . CYS A 1 127 ? 7.339 0.624 -4.631 1.00 86.25 127 CYS A CA 1
ATOM 830 C C . CYS A 1 127 ? 7.821 -0.672 -3.970 1.00 86.25 127 CYS A C 1
ATOM 832 O O . CYS A 1 127 ? 8.913 -0.704 -3.403 1.00 86.25 127 CYS A O 1
ATOM 834 N N . SER A 1 128 ? 7.031 -1.745 -4.066 1.00 85.12 128 SER A N 1
ATOM 835 C CA . SER A 1 128 ? 7.372 -3.071 -3.539 1.00 85.12 128 SER A CA 1
ATOM 836 C C . SER A 1 128 ? 8.447 -3.773 -4.370 1.00 85.12 128 SER A C 1
ATOM 838 O O . SER A 1 128 ? 8.683 -3.425 -5.524 1.00 85.12 128 SER A O 1
ATOM 840 N N . SER A 1 129 ? 9.008 -4.861 -3.839 1.00 85.12 129 SER A N 1
ATOM 841 C CA . SER A 1 129 ? 9.912 -5.752 -4.587 1.00 85.12 129 SER A CA 1
ATOM 842 C C . SER A 1 129 ? 9.257 -6.454 -5.790 1.00 85.12 129 SER A C 1
ATOM 844 O O . SER A 1 129 ? 9.971 -6.846 -6.706 1.00 85.12 129 SER A O 1
ATOM 846 N N . ASP A 1 130 ? 7.922 -6.536 -5.822 1.00 84.38 130 ASP A N 1
ATOM 847 C CA . ASP A 1 130 ? 7.125 -7.030 -6.960 1.00 84.38 130 ASP A CA 1
ATOM 848 C C . ASP A 1 130 ? 6.530 -5.899 -7.838 1.00 84.38 130 ASP A C 1
ATOM 850 O O . ASP A 1 130 ? 5.559 -6.107 -8.572 1.00 84.38 130 ASP A O 1
ATOM 854 N N . CYS A 1 131 ? 7.065 -4.674 -7.736 1.00 85.69 131 CYS A N 1
ATOM 855 C CA . CYS A 1 131 ? 6.662 -3.510 -8.541 1.00 85.69 131 CYS A CA 1
ATOM 856 C C . CYS A 1 131 ? 5.169 -3.153 -8.449 1.00 85.69 131 CYS A C 1
ATOM 858 O O . CYS A 1 131 ? 4.542 -2.647 -9.385 1.00 85.69 131 CYS A O 1
ATOM 860 N N . GLN A 1 132 ? 4.584 -3.416 -7.282 1.00 85.31 132 GLN A N 1
ATOM 861 C CA . GLN A 1 132 ? 3.263 -2.959 -6.884 1.00 85.31 132 GLN A CA 1
ATOM 862 C C . GLN A 1 132 ? 3.406 -1.799 -5.897 1.00 85.31 132 GLN A C 1
ATOM 864 O O . GLN A 1 132 ? 4.377 -1.710 -5.144 1.00 85.31 132 GLN A O 1
ATOM 869 N N . ALA A 1 133 ? 2.431 -0.895 -5.873 1.00 83.25 133 ALA A N 1
ATOM 870 C CA . ALA A 1 133 ? 2.458 0.202 -4.921 1.00 83.25 133 ALA A CA 1
ATOM 871 C C . ALA A 1 133 ? 2.176 -0.325 -3.502 1.00 83.25 133 ALA A C 1
ATOM 873 O O . ALA A 1 133 ? 1.115 -0.909 -3.238 1.00 83.25 133 ALA A O 1
ATOM 874 N N . ASN A 1 134 ? 3.101 -0.084 -2.565 1.00 81.12 134 ASN A N 1
ATOM 875 C CA . ASN A 1 134 ? 2.945 -0.529 -1.175 1.00 81.12 134 ASN A CA 1
ATOM 876 C C . ASN A 1 134 ? 1.795 0.168 -0.455 1.00 81.12 134 ASN A C 1
ATOM 878 O O . ASN A 1 134 ? 1.189 -0.457 0.414 1.00 81.12 134 ASN A O 1
ATOM 882 N N . CYS A 1 135 ? 1.404 1.368 -0.904 1.00 87.56 135 CYS A N 1
ATOM 883 C CA . CYS A 1 135 ? 0.146 2.048 -0.575 1.00 87.56 135 CYS A CA 1
ATOM 884 C C . CYS A 1 135 ? -0.699 2.261 -1.854 1.00 87.56 135 CYS A C 1
ATOM 886 O O . CYS A 1 135 ? -0.136 2.443 -2.925 1.00 87.56 135 CYS A O 1
ATOM 888 N N . GLN A 1 136 ? -2.040 2.204 -1.793 1.00 83.19 136 GLN A N 1
ATOM 889 C CA . GLN A 1 136 ? -2.919 2.331 -2.989 1.00 83.19 136 GLN A CA 1
ATOM 890 C C . GLN A 1 136 ? -3.568 3.714 -3.063 1.00 83.19 136 GLN A C 1
ATOM 892 O O . GLN A 1 136 ? -3.971 4.147 -4.142 1.00 83.19 136 GLN A O 1
ATOM 897 N N . GLY A 1 137 ? -3.718 4.395 -1.927 1.00 82.25 137 GLY A N 1
ATOM 898 C CA . GLY A 1 137 ? -4.326 5.710 -1.851 1.00 82.25 137 GLY A CA 1
ATOM 899 C C . GLY A 1 137 ? -3.294 6.827 -2.023 1.00 82.25 137 GLY A C 1
ATOM 900 O O . GLY A 1 137 ? -2.206 6.744 -1.460 1.00 82.25 137 GLY A O 1
ATOM 901 N N . PRO A 1 138 ? -3.637 7.923 -2.726 1.00 80.25 138 PRO A N 1
ATOM 902 C CA . PRO A 1 138 ? -2.765 9.097 -2.823 1.00 80.25 138 PRO A CA 1
ATOM 903 C C . PRO A 1 138 ? -2.580 9.833 -1.484 1.00 80.25 138 PRO A C 1
ATOM 905 O O . PRO A 1 138 ? -1.646 10.618 -1.352 1.00 80.25 138 PRO A O 1
ATOM 908 N N . ASP A 1 139 ? -3.462 9.583 -0.510 1.00 88.25 139 ASP A N 1
ATOM 909 C CA . ASP A 1 139 ? -3.418 10.162 0.841 1.00 88.25 139 ASP A CA 1
ATOM 910 C C . ASP A 1 139 ? -2.897 9.163 1.890 1.00 88.25 139 ASP A C 1
ATOM 912 O O . ASP A 1 139 ? -3.074 9.374 3.091 1.00 88.25 139 ASP A O 1
ATOM 916 N N . ASP A 1 140 ? -2.332 8.037 1.455 1.00 92.50 140 ASP A N 1
ATOM 917 C CA . ASP A 1 140 ? -1.772 7.050 2.367 1.00 92.50 140 ASP A CA 1
ATOM 918 C C . ASP A 1 140 ? -0.369 7.469 2.819 1.00 92.50 140 ASP A C 1
ATOM 920 O O . ASP A 1 140 ? 0.452 7.963 2.043 1.00 92.50 140 ASP A O 1
ATOM 924 N N . HIS A 1 141 ? -0.072 7.204 4.084 1.00 93.12 141 HIS A N 1
ATOM 925 C CA . HIS A 1 141 ? 1.214 7.456 4.707 1.00 93.12 141 HIS A CA 1
ATOM 926 C C . HIS A 1 141 ? 1.919 6.121 4.968 1.00 93.12 141 HIS A C 1
ATOM 928 O O . HIS A 1 141 ? 1.529 5.380 5.869 1.00 93.12 141 HIS A O 1
ATOM 934 N N . LEU A 1 142 ? 2.958 5.818 4.185 1.00 91.81 142 LEU A N 1
ATOM 935 C CA . LEU A 1 142 ? 3.781 4.619 4.363 1.00 91.81 142 LEU A CA 1
ATOM 936 C C . LEU A 1 142 ? 4.674 4.752 5.600 1.00 91.81 142 LEU A C 1
ATOM 938 O O . LEU A 1 142 ? 5.484 5.679 5.688 1.00 91.81 142 LEU A O 1
ATOM 942 N N . HIS A 1 143 ? 4.557 3.811 6.531 1.00 91.06 143 HIS A N 1
ATOM 943 C CA . HIS A 1 143 ? 5.422 3.761 7.699 1.00 91.06 143 HIS A CA 1
ATOM 944 C C . HIS A 1 143 ? 6.846 3.329 7.301 1.00 91.06 143 HIS A C 1
ATOM 946 O O . HIS A 1 143 ? 7.016 2.317 6.615 1.00 91.06 143 HIS A O 1
ATOM 952 N N . PRO A 1 144 ? 7.895 4.047 7.748 1.00 86.81 144 PRO A N 1
ATOM 953 C CA . PRO A 1 144 ? 9.251 3.907 7.211 1.00 86.81 144 PRO A CA 1
ATOM 954 C C . PRO A 1 144 ? 9.944 2.578 7.535 1.00 86.81 144 PRO A C 1
ATOM 956 O O . PRO A 1 144 ? 11.013 2.313 6.992 1.00 86.81 144 PRO A O 1
ATOM 959 N N . THR A 1 145 ? 9.399 1.765 8.444 1.00 83.88 145 THR A N 1
ATOM 960 C CA . THR A 1 145 ? 10.061 0.527 8.894 1.00 83.88 145 THR A CA 1
ATOM 961 C C . THR A 1 145 ? 9.166 -0.701 8.957 1.00 83.88 145 THR A C 1
ATOM 963 O O . THR A 1 145 ? 9.696 -1.792 9.131 1.00 83.88 145 THR A O 1
ATOM 966 N N . THR A 1 146 ? 7.843 -0.550 8.875 1.00 82.00 146 THR A N 1
ATOM 967 C CA . THR A 1 146 ? 6.910 -1.679 9.062 1.00 82.00 146 THR A CA 1
ATOM 968 C C . THR A 1 146 ? 6.185 -2.057 7.774 1.00 82.00 146 THR A C 1
ATOM 970 O O . THR A 1 146 ? 5.615 -3.135 7.716 1.00 82.00 146 THR A O 1
ATOM 973 N N . ALA A 1 147 ? 6.250 -1.224 6.726 1.00 82.44 147 ALA A N 1
ATOM 974 C CA . ALA A 1 147 ? 5.509 -1.410 5.472 1.00 82.44 147 ALA A CA 1
ATOM 975 C C . ALA A 1 147 ? 3.976 -1.276 5.592 1.00 82.44 147 ALA A C 1
ATOM 977 O O . ALA A 1 147 ? 3.258 -1.528 4.626 1.00 82.44 147 ALA A O 1
ATOM 978 N N . HIS A 1 148 ? 3.467 -0.831 6.746 1.00 86.94 148 HIS A N 1
ATOM 979 C CA . HIS A 1 148 ? 2.054 -0.501 6.925 1.00 86.94 148 HIS A CA 1
ATOM 980 C C . HIS A 1 148 ? 1.757 0.870 6.315 1.00 86.94 148 HIS A C 1
ATOM 982 O O . HIS A 1 148 ? 2.558 1.806 6.420 1.00 86.94 148 HIS A O 1
ATOM 988 N N . CYS A 1 149 ? 0.590 1.004 5.694 1.00 92.62 149 CYS A N 1
ATOM 989 C CA . CYS A 1 149 ? 0.113 2.273 5.151 1.00 92.62 149 CYS A CA 1
ATOM 990 C C . CYS A 1 149 ? -1.037 2.795 5.991 1.00 92.62 149 CYS A C 1
ATOM 992 O O . CYS A 1 149 ? -2.030 2.100 6.167 1.00 92.62 149 CYS A O 1
ATOM 994 N N . TYR A 1 150 ? -0.949 4.039 6.439 1.00 95.56 150 TYR A N 1
ATOM 995 C CA . TYR A 1 150 ? -1.963 4.635 7.295 1.00 95.56 150 TYR A CA 1
ATOM 996 C C . TYR A 1 150 ? -2.704 5.761 6.587 1.00 95.56 150 TYR A C 1
ATOM 998 O O . TYR A 1 150 ? -2.103 6.560 5.872 1.00 95.56 150 TYR A O 1
ATOM 1006 N N . ARG A 1 151 ? -4.011 5.873 6.820 1.00 96.00 151 ARG A N 1
ATOM 1007 C CA . ARG A 1 151 ? -4.834 6.956 6.273 1.00 96.00 151 ARG A CA 1
ATOM 1008 C C . ARG A 1 151 ? -5.858 7.437 7.286 1.00 96.00 151 ARG A C 1
ATOM 1010 O O . ARG A 1 151 ? -6.627 6.652 7.832 1.00 96.00 151 ARG A O 1
ATOM 1017 N N . ARG A 1 152 ? -5.931 8.754 7.484 1.00 96.81 152 ARG A N 1
ATOM 1018 C CA . ARG A 1 152 ? -6.988 9.382 8.285 1.00 96.81 152 ARG A CA 1
ATOM 1019 C C . ARG A 1 152 ? -8.217 9.668 7.423 1.00 96.81 152 ARG A C 1
ATOM 1021 O O . ARG A 1 152 ? -8.105 10.310 6.381 1.00 96.81 152 ARG A O 1
ATOM 1028 N N . LEU A 1 153 ? -9.396 9.259 7.885 1.00 96.44 153 LEU A N 1
ATOM 1029 C CA . LEU A 1 153 ? -10.683 9.657 7.313 1.00 96.44 153 LEU A CA 1
ATOM 1030 C C . LEU A 1 153 ? -11.369 10.662 8.241 1.00 96.44 153 LEU A C 1
ATOM 1032 O O . LEU A 1 153 ? -11.691 10.346 9.384 1.00 96.44 153 LEU A O 1
ATOM 1036 N N . ASP A 1 154 ? -11.604 11.872 7.738 1.00 95.75 154 ASP A N 1
ATOM 1037 C CA . ASP A 1 154 ? -12.093 13.010 8.528 1.00 95.75 154 ASP A CA 1
ATOM 1038 C C . ASP A 1 154 ? -13.540 12.927 9.051 1.00 95.75 154 ASP A C 1
ATOM 1040 O O . ASP A 1 154 ? -13.797 13.495 10.118 1.00 95.75 154 ASP A O 1
ATOM 1044 N N . PRO A 1 155 ? -14.514 12.298 8.358 1.00 94.06 155 PRO A N 1
ATOM 1045 C CA . PRO A 1 155 ? -15.892 12.277 8.841 1.00 94.06 155 PRO A CA 1
ATOM 1046 C C . PRO A 1 155 ? -16.011 11.642 10.238 1.00 94.06 155 PRO A C 1
ATOM 1048 O O . PRO A 1 155 ? -15.587 10.499 10.414 1.00 94.06 155 PRO A O 1
ATOM 1051 N N . PRO A 1 156 ? -16.619 12.332 11.226 1.00 94.62 156 PRO A N 1
ATOM 1052 C CA . PRO A 1 156 ? -16.803 11.773 12.555 1.00 94.62 156 PRO A CA 1
ATOM 1053 C C . PRO A 1 156 ? -17.938 10.745 12.552 1.00 94.62 156 PRO A C 1
ATOM 1055 O O . PRO A 1 156 ? -19.098 11.076 12.292 1.00 94.62 156 PRO A O 1
ATOM 1058 N N . VAL A 1 157 ? -17.611 9.493 12.852 1.00 88.56 157 VAL A N 1
ATOM 1059 C CA . VAL A 1 157 ? -18.516 8.343 12.709 1.00 88.56 157 VAL A CA 1
ATOM 1060 C C . VAL A 1 157 ? -18.414 7.394 13.907 1.00 88.56 157 VAL A C 1
ATOM 1062 O O . VAL A 1 157 ? -17.547 7.564 14.765 1.00 88.56 157 VAL A O 1
ATOM 1065 N N . SER A 1 158 ? -19.357 6.452 14.039 1.00 85.69 158 SER A N 1
ATOM 1066 C CA . SER A 1 158 ? -19.256 5.399 15.065 1.00 85.69 158 SER A CA 1
ATOM 1067 C C . SER A 1 158 ? -18.098 4.455 14.751 1.00 85.69 158 SER A C 1
ATOM 1069 O O . SER A 1 158 ? -17.657 4.409 13.603 1.00 85.69 158 SER A O 1
ATOM 1071 N N . TRP A 1 159 ? -17.656 3.651 15.719 1.00 89.69 159 TRP A N 1
ATOM 1072 C CA . TRP A 1 159 ? -16.578 2.685 15.480 1.00 89.69 159 TRP A CA 1
ATOM 1073 C C . TRP A 1 159 ? -16.921 1.708 14.340 1.00 89.69 159 TRP A C 1
ATOM 1075 O O . TRP A 1 159 ? -16.151 1.528 13.402 1.00 89.69 159 TRP A O 1
ATOM 1085 N N . TYR A 1 160 ? -18.152 1.186 14.321 1.00 75.94 160 TYR A N 1
ATOM 1086 C CA . TYR A 1 160 ? -18.628 0.308 13.243 1.00 75.94 160 TYR A CA 1
ATOM 1087 C C . TYR A 1 160 ? -18.626 0.980 11.864 1.00 75.94 160 TYR A C 1
ATOM 1089 O O . TYR A 1 160 ? -18.280 0.370 10.854 1.00 75.94 160 TYR A O 1
ATOM 1097 N N . GLN A 1 161 ? -19.027 2.251 11.810 1.00 76.69 161 GLN A N 1
ATOM 1098 C CA . GLN A 1 161 ? -19.021 3.021 10.569 1.00 76.69 161 GLN A CA 1
ATOM 1099 C C . GLN A 1 161 ? -17.595 3.355 10.120 1.00 76.69 161 GLN A C 1
ATOM 1101 O O . GLN A 1 161 ? -17.341 3.366 8.918 1.00 76.69 161 GLN A O 1
ATOM 1106 N N . ALA A 1 162 ? -16.685 3.600 11.066 1.00 87.25 162 ALA A N 1
ATOM 1107 C CA . ALA A 1 162 ? -15.265 3.820 10.825 1.00 87.25 162 ALA A CA 1
ATOM 1108 C C . ALA A 1 162 ? -14.627 2.581 10.186 1.00 87.25 162 ALA A C 1
ATOM 1110 O O . ALA A 1 162 ? -14.040 2.677 9.109 1.00 87.25 162 ALA A O 1
ATOM 1111 N N . ARG A 1 163 ? -14.862 1.403 10.778 1.00 87.56 163 ARG A N 1
ATOM 1112 C CA . ARG A 1 163 ? -14.399 0.110 10.260 1.00 87.56 163 ARG A CA 1
ATOM 1113 C C . ARG A 1 163 ? -14.861 -0.137 8.831 1.00 87.56 163 ARG A C 1
ATOM 1115 O O . ARG A 1 163 ? -14.054 -0.332 7.924 1.00 87.56 163 ARG A O 1
ATOM 1122 N N . ALA A 1 164 ? -16.167 -0.007 8.608 1.00 77.94 164 ALA A N 1
ATOM 1123 C CA . ALA A 1 164 ? -16.757 -0.166 7.285 1.00 77.94 164 ALA A CA 1
ATOM 1124 C C . ALA A 1 164 ? -16.255 0.880 6.271 1.00 77.94 164 ALA A C 1
ATOM 1126 O O . ALA A 1 164 ? -16.298 0.632 5.067 1.00 77.94 164 ALA A O 1
ATOM 1127 N N . ALA A 1 165 ? -15.827 2.066 6.715 1.00 84.25 165 ALA A N 1
ATOM 1128 C CA . ALA A 1 165 ? -15.237 3.078 5.844 1.00 84.25 165 ALA A CA 1
ATOM 1129 C C . ALA A 1 165 ? -13.796 2.723 5.453 1.00 84.25 165 ALA A C 1
ATOM 1131 O O . ALA A 1 165 ? -13.458 2.855 4.278 1.00 84.25 165 ALA A O 1
ATOM 1132 N N . CYS A 1 166 ? -12.986 2.220 6.389 1.00 88.12 166 CYS A N 1
ATOM 1133 C CA . CYS A 1 166 ? -11.629 1.751 6.105 1.00 88.12 166 CYS A CA 1
ATOM 1134 C C . CYS A 1 166 ? -11.632 0.573 5.127 1.00 88.12 166 CYS A C 1
ATOM 1136 O O . CYS A 1 166 ? -10.974 0.638 4.095 1.00 88.12 166 CYS A O 1
ATOM 1138 N N . GLN A 1 167 ? -12.477 -0.433 5.359 1.00 85.38 167 GLN A N 1
ATOM 1139 C CA . GLN A 1 167 ? -12.602 -1.604 4.479 1.00 85.38 167 GLN A CA 1
ATOM 1140 C C . GLN A 1 167 ? -13.066 -1.253 3.051 1.00 85.38 167 GLN A C 1
ATOM 1142 O O . GLN A 1 167 ? -12.797 -1.983 2.100 1.00 85.38 167 GLN A O 1
ATOM 1147 N N . LYS A 1 168 ? -13.742 -0.110 2.859 1.00 86.25 168 LYS A N 1
ATOM 1148 C CA . LYS A 1 168 ? -14.138 0.387 1.528 1.00 86.25 168 LYS A CA 1
ATOM 1149 C C . LYS A 1 168 ? -12.994 1.022 0.736 1.00 86.25 168 LYS A C 1
ATOM 1151 O O . LYS A 1 168 ? -13.187 1.281 -0.450 1.00 86.25 168 LYS A O 1
ATOM 1156 N N . LEU A 1 169 ? -11.845 1.302 1.357 1.00 87.12 169 LEU A N 1
ATOM 1157 C CA . LEU A 1 169 ? -10.681 1.865 0.665 1.00 87.12 169 LEU A CA 1
ATOM 1158 C C . LEU A 1 169 ? -10.031 0.855 -0.286 1.00 87.12 169 LEU A C 1
ATOM 1160 O O . LEU A 1 169 ? -9.463 1.258 -1.298 1.00 87.12 169 LEU A O 1
ATOM 1164 N N . GLY A 1 170 ? -10.154 -0.439 0.005 1.00 82.56 170 GLY A N 1
ATOM 1165 C CA . GLY A 1 170 ? -9.621 -1.508 -0.827 1.00 82.56 170 GLY A CA 1
ATOM 1166 C C . GLY A 1 170 ? -9.297 -2.759 -0.020 1.00 82.56 170 GLY A C 1
ATOM 1167 O O . GLY A 1 170 ? -9.491 -2.814 1.193 1.00 82.56 170 GLY A O 1
ATOM 1168 N N . SER A 1 171 ? -8.770 -3.770 -0.704 1.00 78.25 171 SER A N 1
ATOM 1169 C CA . SER A 1 171 ? -8.302 -5.005 -0.072 1.00 78.25 171 SER A CA 1
ATOM 1170 C C . SER A 1 171 ? -7.166 -4.732 0.918 1.00 78.25 171 SER A C 1
ATOM 1172 O O . SER A 1 171 ? -6.200 -4.047 0.570 1.00 78.25 171 SER A O 1
ATOM 1174 N N . GLY A 1 172 ? -7.248 -5.332 2.105 1.00 78.25 172 GLY A N 1
ATOM 1175 C CA . GLY A 1 172 ? -6.228 -5.226 3.148 1.00 78.25 172 GLY A CA 1
ATOM 1176 C C . GLY A 1 172 ? -6.338 -3.984 4.031 1.00 78.25 172 GLY A C 1
ATOM 1177 O O . GLY A 1 172 ? -5.515 -3.856 4.927 1.00 78.25 172 GLY A O 1
ATOM 1178 N N . TYR A 1 173 ? -7.313 -3.091 3.802 1.00 88.75 173 TYR A N 1
ATOM 1179 C CA . TYR A 1 173 ? -7.586 -1.991 4.728 1.00 88.75 173 TYR A CA 1
ATOM 1180 C C . TYR A 1 173 ? -8.560 -2.408 5.833 1.00 88.75 173 TYR A C 1
ATOM 1182 O O . TYR A 1 173 ? -9.629 -2.950 5.550 1.00 88.75 173 TYR A O 1
ATOM 1190 N N . ASP A 1 174 ? -8.250 -2.046 7.072 1.00 92.06 174 ASP A N 1
ATOM 1191 C CA . ASP A 1 174 ? -9.187 -2.043 8.200 1.00 92.06 174 ASP A CA 1
ATOM 1192 C C . ASP A 1 174 ? -8.817 -0.878 9.153 1.00 92.06 174 ASP A C 1
ATOM 1194 O O . ASP A 1 174 ? -8.027 0.002 8.795 1.00 92.06 174 ASP A O 1
ATOM 1198 N N . LEU A 1 175 ? -9.448 -0.777 10.321 1.00 94.06 175 LEU A N 1
ATOM 1199 C CA . LEU A 1 175 ? -9.045 0.175 11.356 1.00 94.06 175 LEU A CA 1
ATOM 1200 C C . LEU A 1 175 ? -7.681 -0.198 11.941 1.00 94.06 175 LEU A C 1
ATOM 1202 O O . LEU A 1 175 ? -7.448 -1.357 12.257 1.00 94.06 175 LEU A O 1
ATOM 1206 N N . ALA A 1 176 ? -6.833 0.807 12.149 1.00 95.75 176 ALA A N 1
ATOM 1207 C CA . ALA A 1 176 ? -5.420 0.616 12.455 1.00 95.75 176 ALA A CA 1
ATOM 1208 C C . ALA A 1 176 ? -5.130 -0.110 13.773 1.00 95.75 176 ALA A C 1
ATOM 1210 O O . ALA A 1 176 ? -5.685 0.254 14.819 1.00 95.75 176 ALA A O 1
ATOM 1211 N N . ALA A 1 177 ? -4.195 -1.053 13.720 1.00 91.88 177 ALA A N 1
ATOM 1212 C CA . ALA A 1 177 ? -3.424 -1.521 14.852 1.00 91.88 177 ALA A CA 1
ATOM 1213 C C . ALA A 1 177 ? -2.291 -0.537 15.170 1.00 91.88 177 ALA A C 1
ATOM 1215 O O . ALA A 1 177 ? -1.763 0.159 14.309 1.00 91.88 177 ALA A O 1
ATOM 1216 N N . LEU A 1 178 ? -1.956 -0.421 16.455 1.00 91.12 178 LEU A N 1
ATOM 1217 C CA . LEU A 1 178 ? -0.834 0.392 16.923 1.00 91.12 178 LEU A CA 1
ATOM 1218 C C . LEU A 1 178 ? 0.040 -0.490 17.813 1.00 91.12 178 LEU A C 1
ATOM 1220 O O . LEU A 1 178 ? -0.247 -0.697 18.995 1.00 91.12 178 LEU A O 1
ATOM 1224 N N . GLU A 1 179 ? 1.099 -1.038 17.231 1.00 87.06 179 GLU A N 1
ATOM 1225 C CA . GLU A 1 179 ? 1.924 -2.096 17.820 1.00 87.06 179 GLU A CA 1
ATOM 1226 C C . GLU A 1 179 ? 3.220 -1.570 18.446 1.00 87.06 179 GLU A C 1
ATOM 1228 O O . GLU A 1 179 ? 3.995 -2.320 19.049 1.00 87.06 179 GLU A O 1
ATOM 1233 N N . SER A 1 180 ? 3.489 -0.270 18.327 1.00 87.38 180 SER A N 1
ATOM 1234 C CA . SER A 1 180 ? 4.664 0.344 18.937 1.00 87.38 180 SER A CA 1
ATOM 1235 C C . SER A 1 180 ? 4.522 1.848 19.158 1.00 87.38 180 SER A C 1
ATOM 1237 O O . SER A 1 180 ? 3.710 2.527 18.532 1.00 87.38 180 SER A O 1
ATOM 1239 N N . GLN A 1 181 ? 5.401 2.398 20.002 1.00 86.69 181 GLN A N 1
ATOM 1240 C CA . GLN A 1 181 ? 5.506 3.849 20.179 1.00 86.69 181 GLN A CA 1
ATOM 1241 C C . GLN A 1 181 ? 5.885 4.551 18.870 1.00 86.69 181 GLN A C 1
ATOM 1243 O O . GLN A 1 181 ? 5.410 5.648 18.611 1.00 86.69 181 GLN A O 1
ATOM 1248 N N . ALA A 1 182 ? 6.721 3.917 18.039 1.00 89.81 182 ALA A N 1
ATOM 1249 C CA . ALA A 1 182 ? 7.145 4.489 16.765 1.00 89.81 182 ALA A CA 1
ATOM 1250 C C . ALA A 1 182 ? 5.960 4.677 15.805 1.00 89.81 182 ALA A C 1
ATOM 1252 O O . ALA A 1 182 ? 5.893 5.693 15.118 1.00 89.81 182 ALA A O 1
ATOM 1253 N N . GLU A 1 183 ? 5.003 3.747 15.811 1.00 91.56 183 GLU A N 1
ATOM 1254 C CA . GLU A 1 183 ? 3.779 3.868 15.017 1.00 91.56 183 GLU A CA 1
ATOM 1255 C C . GLU A 1 183 ? 2.860 4.956 15.552 1.00 91.56 183 GLU A C 1
ATOM 1257 O O . GLU A 1 183 ? 2.368 5.762 14.768 1.00 91.56 183 GLU A O 1
ATOM 1262 N N . ILE A 1 184 ? 2.690 5.046 16.876 1.00 90.81 184 ILE A N 1
ATOM 1263 C CA . ILE A 1 184 ? 1.956 6.157 17.496 1.00 90.81 184 ILE A CA 1
ATOM 1264 C C . ILE A 1 184 ? 2.577 7.496 17.077 1.00 90.81 184 ILE A C 1
ATOM 1266 O O . ILE A 1 184 ? 1.879 8.367 16.560 1.00 90.81 184 ILE A O 1
ATOM 1270 N N . ASP A 1 185 ? 3.891 7.655 17.235 1.00 91.44 185 ASP A N 1
ATOM 1271 C CA . ASP A 1 185 ? 4.605 8.883 16.874 1.00 91.44 185 ASP A CA 1
ATOM 1272 C C . ASP A 1 185 ? 4.449 9.214 15.380 1.00 91.44 185 ASP A C 1
ATOM 1274 O O . ASP A 1 185 ? 4.282 10.379 15.009 1.00 91.44 185 ASP A O 1
ATOM 1278 N N . PHE A 1 186 ? 4.460 8.191 14.522 1.00 94.44 186 PHE A N 1
ATOM 1279 C CA . PHE A 1 186 ? 4.246 8.339 13.089 1.00 94.44 186 PHE A CA 1
ATOM 1280 C C . PHE A 1 186 ? 2.830 8.818 12.757 1.00 94.44 186 PHE A C 1
ATOM 1282 O O . PHE A 1 186 ? 2.682 9.813 12.041 1.00 94.44 186 PHE A O 1
ATOM 1289 N N . VAL A 1 187 ? 1.788 8.159 13.285 1.00 95.19 187 VAL A N 1
ATOM 1290 C CA . VAL A 1 187 ? 0.396 8.513 12.961 1.00 95.19 187 VAL A CA 1
ATOM 1291 C C . VAL A 1 187 ? 0.037 9.906 13.468 1.00 95.19 187 VAL A C 1
ATOM 1293 O O . VAL A 1 187 ? -0.607 10.681 12.760 1.00 95.19 187 VAL A O 1
ATOM 1296 N N . LEU A 1 188 ? 0.575 10.299 14.624 1.00 93.31 188 LEU A N 1
ATOM 1297 C CA . LEU A 1 188 ? 0.428 11.647 15.177 1.00 93.31 188 LEU A CA 1
ATOM 1298 C C . LEU A 1 188 ? 1.036 12.745 14.298 1.00 93.31 188 LEU A C 1
ATOM 1300 O O . LEU A 1 188 ? 0.625 13.903 14.401 1.00 93.31 188 LEU A O 1
ATOM 1304 N N . GLY A 1 189 ? 1.957 12.399 13.394 1.00 93.69 189 GLY A N 1
ATOM 1305 C CA . GLY A 1 189 ? 2.479 13.317 12.384 1.00 93.69 189 GLY A CA 1
ATOM 1306 C C . GLY A 1 189 ? 1.402 13.857 11.433 1.00 93.69 189 GLY A C 1
ATOM 1307 O O . GLY A 1 189 ? 1.576 14.941 10.873 1.00 93.69 189 GLY A O 1
ATOM 1308 N N . PHE A 1 190 ? 0.277 13.147 11.277 1.00 93.25 190 PHE A N 1
ATOM 1309 C CA . PHE A 1 190 ? -0.840 13.548 10.410 1.00 93.25 190 PHE A CA 1
ATOM 1310 C C . PHE A 1 190 ? -2.233 13.440 11.068 1.00 93.25 190 PHE A C 1
ATOM 1312 O O . PHE A 1 190 ? -3.212 13.993 10.548 1.00 93.25 190 PHE A O 1
ATOM 1319 N N . THR A 1 191 ? -2.368 12.812 12.239 1.00 91.50 191 THR A N 1
ATOM 1320 C CA . THR A 1 191 ? -3.610 12.786 13.027 1.00 91.50 191 THR A CA 1
ATOM 1321 C C . THR A 1 191 ? -3.587 13.845 14.127 1.00 91.50 191 THR A C 1
ATOM 1323 O O . THR A 1 191 ? -3.156 13.598 15.249 1.00 91.50 191 THR A O 1
ATOM 1326 N N . THR A 1 192 ? -4.097 15.039 13.829 1.00 88.38 192 THR A N 1
ATOM 1327 C CA . THR A 1 192 ? -4.246 16.128 14.817 1.00 88.38 192 THR A CA 1
ATOM 1328 C C . THR A 1 192 ? -5.604 16.131 15.524 1.00 88.38 192 THR A C 1
ATOM 1330 O O . THR A 1 192 ? -5.883 17.004 16.343 1.00 88.38 192 THR A O 1
ATOM 1333 N N . VAL A 1 193 ? -6.464 15.168 15.196 1.00 93.00 193 VAL A N 1
ATOM 1334 C CA . VAL A 1 193 ? -7.806 14.986 15.756 1.00 93.00 193 VAL A CA 1
ATOM 1335 C C . VAL A 1 193 ? -7.911 13.607 16.395 1.00 93.00 193 VAL A C 1
ATOM 1337 O O . VAL A 1 193 ? -7.120 12.719 16.086 1.00 93.00 193 VAL A O 1
ATOM 1340 N N . ARG A 1 194 ? -8.908 13.420 17.263 1.00 95.31 194 ARG A N 1
ATOM 1341 C CA . ARG A 1 194 ? -9.233 12.105 17.830 1.00 95.31 194 ARG A CA 1
ATOM 1342 C C . ARG A 1 194 ? -9.641 11.159 16.714 1.00 95.31 194 ARG A C 1
ATOM 1344 O O . ARG A 1 194 ? -10.418 11.552 15.837 1.00 95.31 194 ARG A O 1
ATOM 1351 N N . VAL A 1 195 ? -9.136 9.936 16.771 1.00 97.56 195 VAL A N 1
ATOM 1352 C CA . VAL A 1 195 ? -9.394 8.913 15.760 1.00 97.56 195 VAL A CA 1
ATOM 1353 C C . VAL A 1 195 ? -9.766 7.589 16.407 1.00 97.56 195 VAL A C 1
ATOM 1355 O O . VAL A 1 195 ? -9.223 7.226 17.451 1.00 97.56 195 VAL A O 1
ATOM 1358 N N . TRP A 1 196 ? -10.690 6.862 15.790 1.00 98.19 196 TRP A N 1
ATOM 1359 C CA . TRP A 1 196 ? -10.892 5.447 16.071 1.00 98.19 196 TRP A CA 1
ATOM 1360 C C . TRP A 1 196 ? -9.698 4.638 15.576 1.00 98.19 196 TRP A C 1
ATOM 1362 O O . TRP A 1 196 ? -9.212 4.888 14.471 1.00 98.19 196 TRP A O 1
ATOM 1372 N N . THR A 1 197 ? -9.275 3.670 16.386 1.00 96.75 197 THR A N 1
ATOM 1373 C CA . THR A 1 197 ? -8.328 2.613 16.015 1.00 96.75 197 THR A CA 1
ATOM 1374 C C . THR A 1 197 ? -9.078 1.280 15.919 1.00 96.75 197 THR A C 1
ATOM 1376 O O . THR A 1 197 ? -10.286 1.212 16.164 1.00 96.75 197 THR A O 1
ATOM 1379 N N . GLY A 1 198 ? -8.386 0.205 15.543 1.00 93.62 198 GLY A N 1
ATOM 1380 C CA . GLY A 1 198 ? -8.967 -1.134 15.428 1.00 93.62 198 GLY A CA 1
ATOM 1381 C C . GLY A 1 198 ? -9.167 -1.844 16.765 1.00 93.62 198 GLY A C 1
ATOM 1382 O O . GLY A 1 198 ? -9.705 -2.949 16.785 1.00 93.62 198 GLY A O 1
ATOM 1383 N N . GLY A 1 199 ? -8.724 -1.245 17.871 1.00 90.56 199 GLY A N 1
ATOM 1384 C CA . GLY A 1 199 ? -8.722 -1.887 19.178 1.00 90.56 199 GLY A CA 1
ATOM 1385 C C . GLY A 1 199 ? -10.133 -2.014 19.724 1.00 90.56 199 GLY A C 1
ATOM 1386 O O . GLY A 1 199 ? -10.909 -1.059 19.657 1.00 90.56 199 GLY A O 1
ATOM 1387 N N . ASN A 1 200 ? -10.477 -3.190 20.233 1.00 84.56 200 ASN A N 1
ATOM 1388 C CA . ASN A 1 200 ? -11.790 -3.464 20.804 1.00 84.56 200 ASN A CA 1
ATOM 1389 C C . ASN A 1 200 ? -11.764 -4.715 21.690 1.00 84.56 200 ASN A C 1
ATOM 1391 O O . ASN A 1 200 ? -10.924 -5.581 21.477 1.00 84.56 200 ASN A O 1
ATOM 1395 N N . ASP A 1 201 ? -12.694 -4.843 22.630 1.00 80.62 201 ASP A N 1
ATOM 1396 C CA . ASP A 1 201 ? -12.903 -6.053 23.442 1.00 80.62 201 ASP A CA 1
ATOM 1397 C C . ASP A 1 201 ? -14.331 -6.615 23.288 1.00 80.62 201 ASP A C 1
ATOM 1399 O O . ASP A 1 201 ? -14.813 -7.384 24.116 1.00 80.62 201 ASP A O 1
ATOM 1403 N N . LEU A 1 202 ? -14.983 -6.293 22.160 1.00 73.75 202 LEU A N 1
ATOM 1404 C CA . LEU A 1 202 ? -16.376 -6.632 21.828 1.00 73.75 202 LEU A CA 1
ATOM 1405 C C . LEU A 1 202 ? -16.740 -8.111 22.025 1.00 73.75 202 LEU A C 1
ATOM 1407 O O . LEU A 1 202 ? -17.905 -8.432 22.244 1.00 73.75 202 LEU A O 1
ATOM 1411 N N . ARG A 1 203 ? -15.758 -9.010 21.901 1.00 66.75 203 ARG A N 1
ATOM 1412 C CA . ARG A 1 203 ? -15.948 -10.455 22.068 1.00 66.75 203 ARG A CA 1
ATOM 1413 C C . ARG A 1 203 ? -15.817 -10.906 23.519 1.00 66.75 203 ARG A C 1
ATOM 1415 O O . ARG A 1 203 ? -16.494 -11.834 23.949 1.00 66.75 203 ARG A O 1
ATOM 1422 N N . THR A 1 204 ? -14.875 -10.340 24.260 1.00 71.50 204 THR A N 1
ATOM 1423 C CA . THR A 1 204 ? -14.551 -10.792 25.611 1.00 71.50 204 THR A CA 1
ATOM 1424 C C . THR A 1 204 ? -14.150 -9.585 26.426 1.00 71.50 204 THR A C 1
ATOM 1426 O O . THR A 1 204 ? -13.028 -9.105 26.306 1.00 71.50 204 THR A O 1
ATOM 1429 N N . GLU A 1 205 ? -15.079 -9.143 27.266 1.00 77.25 205 GLU A N 1
ATOM 1430 C CA . GLU A 1 205 ? -14.898 -8.036 28.199 1.00 77.25 205 GLU A CA 1
ATOM 1431 C C . GLU A 1 205 ? -13.542 -8.118 28.921 1.00 77.25 205 GLU A C 1
ATOM 1433 O O . GLU A 1 205 ? -13.190 -9.148 29.512 1.00 77.25 205 GLU A O 1
ATOM 1438 N N . GLY A 1 206 ? -12.767 -7.035 28.840 1.00 78.19 206 GLY A N 1
ATOM 1439 C CA . GLY A 1 206 ? -11.432 -6.925 29.425 1.00 78.19 206 GLY A CA 1
ATOM 1440 C C . GLY A 1 206 ? -10.313 -7.616 28.636 1.00 78.19 206 GLY A C 1
ATOM 1441 O O . GLY A 1 206 ? -9.167 -7.614 29.088 1.00 78.19 206 GLY A O 1
ATOM 1442 N N . THR A 1 207 ? -10.606 -8.206 27.472 1.00 81.62 207 THR A N 1
ATOM 1443 C CA . THR A 1 207 ? -9.621 -8.823 26.568 1.00 81.62 207 THR A CA 1
ATOM 1444 C C . THR A 1 207 ? -9.655 -8.147 25.201 1.00 81.62 207 THR A C 1
ATOM 1446 O O . THR A 1 207 ? -10.393 -8.545 24.298 1.00 81.62 207 THR A O 1
ATOM 1449 N N . PHE A 1 208 ? -8.812 -7.133 25.040 1.00 84.12 208 PHE A N 1
ATOM 1450 C CA . PHE A 1 208 ? -8.741 -6.355 23.811 1.00 84.12 208 PHE A CA 1
ATOM 1451 C C . PHE A 1 208 ? -7.992 -7.081 22.682 1.00 84.12 208 PHE A C 1
ATOM 1453 O O . PHE A 1 208 ? -7.047 -7.839 22.905 1.00 84.12 208 PHE A O 1
ATOM 1460 N N . VAL A 1 209 ? -8.417 -6.813 21.449 1.00 82.88 209 VAL A N 1
ATOM 1461 C CA . VAL A 1 209 ? -7.836 -7.305 20.195 1.00 82.88 209 VAL A CA 1
ATOM 1462 C C . VAL A 1 209 ? -7.824 -6.199 19.140 1.00 82.88 209 VAL A C 1
ATOM 1464 O O . VAL A 1 209 ? -8.629 -5.265 19.189 1.00 82.88 209 VAL A O 1
ATOM 1467 N N . TRP A 1 210 ? -6.929 -6.311 18.158 1.00 88.25 210 TRP A N 1
ATOM 1468 C CA . TRP A 1 210 ? -6.953 -5.470 16.961 1.00 88.25 210 TRP A CA 1
ATOM 1469 C C . TRP A 1 210 ? -7.877 -6.071 15.899 1.00 88.25 210 TRP A C 1
ATOM 1471 O O . TRP A 1 210 ? -7.850 -7.275 15.651 1.00 88.25 210 TRP A O 1
ATOM 1481 N N . ALA A 1 211 ? -8.686 -5.233 15.248 1.00 82.69 211 ALA A N 1
ATOM 1482 C CA . ALA A 1 211 ? -9.587 -5.643 14.165 1.00 82.69 211 ALA A CA 1
ATOM 1483 C C . ALA A 1 211 ? -8.861 -6.241 12.944 1.00 82.69 211 ALA A C 1
ATOM 1485 O O . ALA A 1 211 ? -9.464 -7.011 12.195 1.00 82.69 211 ALA A O 1
ATOM 1486 N N . THR A 1 212 ? -7.596 -5.873 12.762 1.00 77.75 212 THR A N 1
ATOM 1487 C CA . THR A 1 212 ? -6.656 -6.320 11.727 1.00 77.75 212 THR A CA 1
ATOM 1488 C C . THR A 1 212 ? -5.966 -7.654 12.065 1.00 77.75 212 THR A C 1
ATOM 1490 O O . THR A 1 212 ? -5.488 -8.329 11.158 1.00 77.75 212 THR A O 1
ATOM 1493 N N . GLY A 1 213 ? -6.017 -8.110 13.326 1.00 74.06 213 GLY A N 1
ATOM 1494 C CA . GLY A 1 213 ? -5.544 -9.436 13.757 1.00 74.06 213 GLY A CA 1
ATOM 1495 C C . GLY A 1 213 ? -4.137 -9.481 14.368 1.00 74.06 213 GLY A C 1
ATOM 1496 O O . GLY A 1 213 ? -3.710 -10.540 14.836 1.00 74.06 213 GLY A O 1
ATOM 1497 N N . GLU A 1 214 ? -3.421 -8.358 14.412 1.00 80.12 214 GLU A N 1
ATOM 1498 C CA . GLU A 1 214 ? -2.088 -8.262 15.003 1.00 80.12 214 GLU A CA 1
ATOM 1499 C C . GLU A 1 214 ? -2.111 -8.472 16.528 1.00 80.12 214 GLU A C 1
ATOM 1501 O O . GLU A 1 214 ? -3.134 -8.260 17.196 1.00 80.12 214 GLU A O 1
ATOM 1506 N N . PRO A 1 215 ? -0.978 -8.878 17.131 1.00 77.25 215 PRO A N 1
ATOM 1507 C CA . PRO A 1 215 ? -0.916 -9.160 18.557 1.00 77.25 215 PRO A CA 1
ATOM 1508 C C . PRO A 1 215 ? -1.157 -7.923 19.438 1.00 77.25 215 PRO A C 1
ATOM 1510 O O . PRO A 1 215 ? -0.426 -6.932 19.388 1.00 77.25 215 PRO A O 1
ATOM 1513 N N . TRP A 1 216 ? -2.095 -8.040 20.378 1.00 80.69 216 TRP A N 1
ATOM 1514 C CA . TRP A 1 216 ? -2.352 -7.050 21.431 1.00 80.69 216 TRP A CA 1
ATOM 1515 C C . TRP A 1 216 ? -1.244 -7.042 22.511 1.00 80.69 216 TRP A C 1
ATOM 1517 O O . TRP A 1 216 ? -1.462 -7.414 23.653 1.00 80.69 216 TRP A O 1
ATOM 1527 N N . THR A 1 217 ? 0.005 -6.704 22.163 1.00 78.69 217 THR A N 1
ATOM 1528 C CA . THR A 1 217 ? 1.168 -6.906 23.071 1.00 78.69 217 THR A CA 1
ATOM 1529 C C . THR A 1 217 ? 1.855 -5.628 23.539 1.00 78.69 217 THR A C 1
ATOM 1531 O O . THR A 1 217 ? 2.484 -5.595 24.603 1.00 78.69 217 THR A O 1
ATOM 1534 N N . TYR A 1 218 ? 1.791 -4.566 22.741 1.00 73.88 218 TYR A N 1
ATOM 1535 C CA . TYR A 1 218 ? 2.365 -3.269 23.096 1.00 73.88 218 TYR A CA 1
ATOM 1536 C C . TYR A 1 218 ? 1.442 -2.475 24.024 1.00 73.88 218 TYR A C 1
ATOM 1538 O O . TYR A 1 218 ? 1.900 -1.869 24.988 1.00 73.88 218 TYR A O 1
ATOM 1546 N N . VAL A 1 219 ? 0.144 -2.568 23.770 1.00 69.06 219 VAL A N 1
ATOM 1547 C CA . VAL A 1 219 ? -0.944 -1.880 24.468 1.00 69.06 219 VAL A CA 1
ATOM 1548 C C . VAL A 1 219 ? -1.164 -2.361 25.909 1.00 69.06 219 VAL A C 1
ATOM 1550 O O . VAL A 1 219 ? -1.583 -1.570 26.746 1.00 69.06 219 VAL A O 1
ATOM 1553 N N . ASP A 1 220 ? -0.765 -3.589 26.249 1.00 63.56 220 ASP A N 1
ATOM 1554 C CA . ASP A 1 220 ? -0.768 -4.102 27.634 1.00 63.56 220 ASP A CA 1
ATOM 1555 C C . ASP A 1 220 ? 0.325 -3.487 28.528 1.00 63.56 220 ASP A C 1
ATOM 1557 O O . ASP A 1 220 ? 0.355 -3.691 29.746 1.00 63.56 220 ASP A O 1
ATOM 1561 N N . LYS A 1 221 ? 1.263 -2.731 27.947 1.00 61.88 221 LYS A N 1
ATOM 1562 C CA . LYS A 1 221 ? 2.328 -2.057 28.693 1.00 61.88 221 LYS A CA 1
ATOM 1563 C C . LYS A 1 221 ? 1.832 -0.670 29.088 1.00 61.88 221 LYS A C 1
ATOM 1565 O O . LYS A 1 221 ? 1.509 0.145 28.239 1.00 61.88 221 LYS A O 1
ATOM 1570 N N . THR A 1 222 ? 1.817 -0.353 30.379 1.00 54.84 222 THR A N 1
ATOM 1571 C CA . THR A 1 222 ? 1.663 1.039 30.834 1.00 54.84 222 THR A CA 1
ATOM 1572 C C . THR A 1 222 ? 2.902 1.832 30.387 1.00 54.84 222 THR A C 1
ATOM 1574 O O . THR A 1 222 ? 3.982 1.526 30.903 1.00 54.84 222 THR A O 1
ATOM 1577 N N . PRO A 1 223 ? 2.843 2.839 29.486 1.00 61.06 223 PRO A N 1
ATOM 1578 C CA . PRO A 1 223 ? 1.729 3.402 28.698 1.00 61.06 223 PRO A CA 1
ATOM 1579 C C . PRO A 1 223 ? 1.738 2.972 27.206 1.00 61.06 223 PRO A C 1
ATOM 1581 O O . PRO A 1 223 ? 2.811 2.856 26.606 1.00 61.06 223 PRO A O 1
ATOM 1584 N N . PRO A 1 224 ? 0.545 2.784 26.603 1.00 71.38 224 PRO A N 1
ATOM 1585 C CA . PRO A 1 224 ? -0.046 3.865 25.789 1.00 71.38 224 PRO A CA 1
ATOM 1586 C C . PRO A 1 224 ? -1.447 4.319 26.238 1.00 71.38 224 PRO A C 1
ATOM 1588 O O . PRO A 1 224 ? -1.966 5.310 25.727 1.00 71.38 224 PRO A O 1
ATOM 1591 N N . TRP A 1 225 ? -2.065 3.630 27.195 1.00 81.94 225 TRP A N 1
ATOM 1592 C CA . TRP A 1 225 ? -3.320 4.068 27.807 1.00 81.94 225 TRP A CA 1
ATOM 1593 C C . TRP A 1 225 ? -3.138 5.361 28.597 1.00 81.94 225 TRP A C 1
ATOM 1595 O O . TRP A 1 225 ? -2.106 5.567 29.251 1.00 81.94 225 TRP A O 1
ATOM 1605 N N . LYS A 1 226 ? -4.152 6.231 28.580 1.00 81.69 226 LYS A N 1
ATOM 1606 C CA . LYS A 1 226 ? -4.188 7.360 29.512 1.00 81.69 226 LYS A CA 1
ATOM 1607 C C . LYS A 1 226 ? -4.299 6.808 30.935 1.00 81.69 226 LYS A C 1
ATOM 1609 O O . LYS A 1 226 ? -4.833 5.735 31.186 1.00 81.69 226 LYS A O 1
ATOM 1614 N N . HIS A 1 227 ? -3.763 7.553 31.895 1.00 76.31 227 HIS A N 1
ATOM 1615 C CA . HIS A 1 227 ? -3.805 7.176 33.305 1.00 76.31 227 HIS A CA 1
ATOM 1616 C C . HIS A 1 227 ? -5.247 6.920 33.780 1.00 76.31 227 HIS A C 1
ATOM 1618 O O . HIS A 1 227 ? -6.073 7.835 33.738 1.00 76.31 227 HIS A O 1
ATOM 1624 N N . TYR A 1 228 ? -5.500 5.707 34.276 1.00 79.44 228 TYR A N 1
ATOM 1625 C CA . TYR A 1 228 ? -6.810 5.143 34.645 1.00 79.44 228 TYR A CA 1
ATOM 1626 C C . TYR A 1 228 ? -7.670 4.565 33.512 1.00 79.44 228 TYR A C 1
ATOM 1628 O O . TYR A 1 228 ? -8.746 4.095 33.837 1.00 79.44 228 TYR A O 1
ATOM 1636 N N . GLU A 1 229 ? -7.197 4.531 32.265 1.00 82.56 229 GLU A N 1
ATOM 1637 C CA . GLU A 1 229 ? -7.829 3.745 31.191 1.00 82.56 229 GLU A CA 1
ATOM 1638 C C . GLU A 1 229 ? -7.196 2.340 31.081 1.00 82.56 229 GLU A C 1
ATOM 1640 O O . GLU A 1 229 ? -6.029 2.167 31.471 1.00 82.56 229 GLU A O 1
ATOM 1645 N N . PRO A 1 230 ? -7.903 1.357 30.496 1.00 85.44 230 PRO A N 1
ATOM 1646 C CA . PRO A 1 230 ? -9.328 1.409 30.161 1.00 85.44 230 PRO A CA 1
ATOM 1647 C C . PRO A 1 230 ? -10.208 1.375 31.418 1.00 85.44 230 PRO A C 1
ATOM 1649 O O . PRO A 1 230 ? -9.907 0.617 32.348 1.00 85.44 230 PRO A O 1
ATOM 1652 N N . ASP A 1 231 ? -11.237 2.225 31.485 1.00 83.25 231 ASP A N 1
ATOM 1653 C CA . ASP A 1 231 ? -12.078 2.377 32.685 1.00 83.25 231 ASP A CA 1
ATOM 1654 C C . ASP A 1 231 ? -13.458 1.704 32.586 1.00 83.25 231 ASP A C 1
ATOM 1656 O O . ASP A 1 231 ? -14.118 1.512 33.617 1.00 83.25 231 ASP A O 1
ATOM 1660 N N . ASN A 1 232 ? -13.828 1.255 31.381 1.00 84.19 232 ASN A N 1
ATOM 1661 C CA . ASN A 1 232 ? -15.089 0.614 31.036 1.00 84.19 232 ASN A CA 1
ATOM 1662 C C . ASN A 1 232 ? -16.307 1.281 31.693 1.00 84.19 232 ASN A C 1
ATOM 1664 O O . ASN A 1 232 ? -17.098 0.637 32.403 1.00 84.19 232 ASN A O 1
ATOM 1668 N N . THR A 1 233 ? -16.458 2.593 31.499 1.00 84.56 233 THR A N 1
ATOM 1669 C CA . THR A 1 233 ? -17.530 3.358 32.135 1.00 84.56 233 THR A CA 1
ATOM 1670 C C . THR A 1 233 ? -18.909 2.758 31.821 1.00 84.56 233 THR A C 1
ATOM 1672 O O . THR A 1 233 ? -19.295 2.544 30.671 1.00 84.56 233 THR A O 1
ATOM 1675 N N . ASP A 1 234 ? -19.678 2.486 32.883 1.00 78.44 234 ASP A N 1
ATOM 1676 C CA . ASP A 1 234 ? -21.002 1.840 32.854 1.00 78.44 234 ASP A CA 1
ATOM 1677 C C . ASP A 1 234 ? -21.046 0.449 32.178 1.00 78.44 234 ASP A C 1
ATOM 1679 O O . ASP A 1 234 ? -22.135 -0.061 31.900 1.00 78.44 234 ASP A O 1
ATOM 1683 N N . GLY A 1 235 ? -19.893 -0.193 31.953 1.00 77.94 235 GLY A N 1
ATOM 1684 C CA . GLY A 1 235 ? -19.806 -1.485 31.269 1.00 77.94 235 GLY A CA 1
ATOM 1685 C C . GLY A 1 235 ? -20.135 -1.404 29.775 1.00 77.94 235 GLY A C 1
ATOM 1686 O O . GLY A 1 235 ? -20.766 -2.321 29.251 1.00 77.94 235 GLY A O 1
ATOM 1687 N N . ASN A 1 236 ? -19.840 -0.273 29.123 1.00 77.38 236 ASN A N 1
ATOM 1688 C CA . ASN A 1 236 ? -20.260 0.015 27.748 1.00 77.38 236 ASN A CA 1
ATOM 1689 C C . ASN A 1 236 ? -19.158 0.685 26.899 1.00 77.38 236 ASN A C 1
ATOM 1691 O O . ASN A 1 236 ? -19.463 1.352 25.903 1.00 77.38 236 ASN A O 1
ATOM 1695 N N . GLU A 1 237 ? -17.884 0.538 27.263 1.00 85.62 237 GLU A N 1
ATOM 1696 C CA . GLU A 1 237 ? -16.757 1.115 26.521 1.00 85.62 237 GLU A CA 1
ATOM 1697 C C . GLU A 1 237 ? -15.864 0.023 25.942 1.00 85.62 237 GLU A C 1
ATOM 1699 O O . GLU A 1 237 ? -14.884 -0.398 26.535 1.00 85.62 237 GLU A O 1
ATOM 1704 N N . HIS A 1 238 ? -16.221 -0.428 24.737 1.00 79.62 238 HIS A N 1
ATOM 1705 C CA . HIS A 1 238 ? -15.589 -1.599 24.119 1.00 79.62 238 HIS A CA 1
ATOM 1706 C C . HIS A 1 238 ? -14.679 -1.285 22.930 1.00 79.62 238 HIS A C 1
ATOM 1708 O O . HIS A 1 238 ? -14.226 -2.192 22.233 1.00 79.62 238 HIS A O 1
ATOM 1714 N N . CYS A 1 239 ? -14.462 -0.004 22.616 1.00 87.75 239 CYS A N 1
ATOM 1715 C CA . CYS A 1 239 ? -13.758 0.419 21.406 1.00 87.75 239 CYS A CA 1
ATOM 1716 C C . CYS A 1 239 ? -12.686 1.457 21.701 1.00 87.75 239 CYS A C 1
ATOM 1718 O O . CYS A 1 239 ? -12.929 2.429 22.408 1.00 87.75 239 CYS A O 1
ATOM 1720 N N . VAL A 1 240 ? -11.519 1.293 21.086 1.00 94.62 240 VAL A N 1
ATOM 1721 C CA . VAL A 1 240 ? -10.324 2.071 21.401 1.00 94.62 240 VAL A CA 1
ATOM 1722 C C . VAL A 1 240 ? -10.151 3.245 20.446 1.00 94.62 240 VAL A C 1
ATOM 1724 O O . VAL A 1 240 ? -10.317 3.147 19.228 1.00 94.62 240 VAL A O 1
ATOM 1727 N N . THR A 1 241 ? -9.795 4.392 21.009 1.00 95.25 241 THR A N 1
ATOM 1728 C CA . THR A 1 241 ? -9.508 5.624 20.278 1.00 95.25 241 THR A CA 1
ATOM 1729 C C . THR A 1 241 ? -8.168 6.210 20.699 1.00 95.25 241 THR A C 1
ATOM 1731 O O . THR A 1 241 ? -7.784 6.150 21.864 1.00 95.25 241 THR A O 1
ATOM 1734 N N . LEU A 1 242 ? -7.463 6.816 19.743 1.00 94.81 242 LEU A N 1
ATOM 1735 C CA . LEU A 1 242 ? -6.240 7.576 19.976 1.00 94.81 242 LEU A CA 1
ATOM 1736 C C . LEU A 1 242 ? -6.559 9.070 20.084 1.00 94.81 242 LEU A C 1
ATOM 1738 O O . LEU A 1 242 ? -7.178 9.659 19.191 1.00 94.81 242 LEU A O 1
ATOM 1742 N N . TRP A 1 243 ? -6.104 9.686 21.175 1.00 92.94 243 TRP A N 1
ATOM 1743 C CA . TRP A 1 243 ? -6.259 11.111 21.451 1.00 92.94 243 TRP A CA 1
ATOM 1744 C C . TRP A 1 243 ? -4.891 11.791 21.388 1.00 92.94 243 TRP A C 1
ATOM 1746 O O . TRP A 1 243 ? -4.080 11.593 22.294 1.00 92.94 243 TRP A O 1
ATOM 1756 N N . PRO A 1 244 ? -4.621 12.613 20.356 1.00 89.69 244 PRO A N 1
ATOM 1757 C CA . PRO A 1 244 ? -3.328 13.282 20.200 1.00 89.69 244 PRO A CA 1
ATOM 1758 C C . PRO A 1 244 ? -2.972 14.245 21.339 1.00 89.69 244 PRO A C 1
ATOM 1760 O O . PRO A 1 244 ? -1.799 14.466 21.621 1.00 89.69 244 PRO A O 1
ATOM 1763 N N . ASP A 1 245 ? -3.979 14.838 21.980 1.00 84.19 245 ASP A N 1
ATOM 1764 C CA . ASP A 1 245 ? -3.827 15.813 23.060 1.00 84.19 245 ASP A CA 1
ATOM 1765 C C . ASP A 1 245 ? -3.748 15.172 24.454 1.00 84.19 245 ASP A C 1
ATOM 1767 O O . ASP A 1 245 ? -3.328 15.832 25.405 1.00 84.19 245 ASP A O 1
ATOM 1771 N N . GLY A 1 246 ? -4.141 13.899 24.598 1.00 79.38 246 GLY A N 1
ATOM 1772 C CA . GLY A 1 246 ? -4.121 13.198 25.887 1.00 79.38 246 GLY A CA 1
ATOM 1773 C C . GLY A 1 246 ? -4.965 13.847 26.981 1.00 79.38 246 GLY A C 1
ATOM 1774 O O . GLY A 1 246 ? -4.718 13.608 28.169 1.00 79.38 246 GLY A O 1
ATOM 1775 N N . LEU A 1 247 ? -5.901 14.714 26.583 1.00 76.62 247 LEU A N 1
ATOM 1776 C CA . LEU A 1 247 ? -6.682 15.590 27.448 1.00 76.62 247 LEU A CA 1
ATOM 1777 C C . LEU A 1 247 ? -5.808 16.445 28.399 1.00 76.62 247 LEU A C 1
ATOM 1779 O O . LEU A 1 247 ? -5.270 17.473 27.993 1.00 76.62 247 LEU A O 1
ATOM 1783 N N . ASP A 1 248 ? -5.661 16.009 29.656 1.00 66.25 248 ASP A N 1
ATOM 1784 C CA . ASP A 1 248 ? -4.984 16.717 30.753 1.00 66.25 248 ASP A CA 1
ATOM 1785 C C . ASP A 1 248 ? -3.497 16.359 30.888 1.00 66.25 248 ASP A C 1
ATOM 1787 O O . ASP A 1 248 ? -2.734 17.071 31.544 1.00 66.25 248 ASP A O 1
ATOM 1791 N N . SER A 1 249 ? -3.078 15.241 30.291 1.00 66.56 249 SER A N 1
ATOM 1792 C CA . SER A 1 249 ? -1.684 14.788 30.341 1.00 66.56 249 SER A CA 1
ATOM 1793 C C . SER A 1 249 ? -0.779 15.567 29.382 1.00 66.56 249 SER A C 1
ATOM 1795 O O . SER A 1 249 ? 0.433 15.625 29.588 1.00 66.56 249 SER A O 1
ATOM 1797 N N . GLY A 1 250 ? -1.361 16.182 28.343 1.00 75.06 250 GLY A N 1
ATOM 1798 C CA . GLY A 1 250 ? -0.620 16.826 27.258 1.00 75.06 250 GLY A CA 1
ATOM 1799 C C . GLY A 1 250 ? 0.212 15.846 26.424 1.00 75.06 250 GLY A C 1
ATOM 1800 O O . GLY A 1 250 ? 1.079 16.283 25.668 1.00 75.06 250 GLY A O 1
ATOM 1801 N N . THR A 1 251 ? -0.016 14.538 26.585 1.00 82.44 251 THR A N 1
ATOM 1802 C CA . THR A 1 251 ? 0.713 13.463 25.909 1.00 82.44 251 THR A CA 1
ATOM 1803 C C . THR A 1 251 ? -0.263 12.512 25.224 1.00 82.44 251 THR A C 1
ATOM 1805 O O . THR A 1 251 ? -1.220 12.099 25.875 1.00 82.44 251 THR A O 1
ATOM 1808 N N . PRO A 1 252 ? -0.021 12.116 23.966 1.00 87.81 252 PRO A N 1
ATOM 1809 C CA . PRO A 1 252 ? -0.900 11.214 23.234 1.00 87.81 252 PRO A CA 1
ATOM 1810 C C . PRO A 1 252 ? -1.209 9.935 24.006 1.00 87.81 252 PRO A C 1
ATOM 1812 O O . PRO A 1 252 ? -0.310 9.347 24.610 1.00 87.81 252 PRO A O 1
ATOM 1815 N N . ALA A 1 253 ? -2.469 9.510 23.978 1.00 89.50 253 ALA A N 1
ATOM 1816 C CA . ALA A 1 253 ? -2.903 8.349 24.740 1.00 89.50 253 ALA A CA 1
ATOM 1817 C C . ALA A 1 253 ? -4.138 7.665 24.143 1.00 89.50 253 ALA A C 1
ATOM 1819 O O . ALA A 1 253 ? -4.911 8.280 23.401 1.00 89.50 253 ALA A O 1
ATOM 1820 N N . LEU A 1 254 ? -4.310 6.392 24.496 1.00 91.69 254 LEU A N 1
ATOM 1821 C CA . LEU A 1 254 ? -5.481 5.587 24.170 1.00 91.69 254 LEU A CA 1
ATOM 1822 C C . LEU A 1 254 ? -6.558 5.691 25.253 1.00 91.69 254 LEU A C 1
ATOM 1824 O O . LEU A 1 254 ? -6.240 5.836 26.437 1.00 91.69 254 LEU A O 1
ATOM 1828 N N . PHE A 1 255 ? -7.809 5.588 24.813 1.00 91.81 255 PHE A N 1
ATOM 1829 C CA . PHE A 1 255 ? -9.019 5.541 25.635 1.00 91.81 255 PHE A CA 1
ATOM 1830 C C . PHE A 1 255 ? -9.961 4.487 25.057 1.00 91.81 255 PHE A C 1
ATOM 1832 O O . PHE A 1 255 ? -10.056 4.365 23.832 1.00 91.81 255 PHE A O 1
ATOM 1839 N N . ASP A 1 256 ? -10.649 3.745 25.909 1.00 91.81 256 ASP A N 1
ATOM 1840 C CA . ASP A 1 256 ? -11.830 2.970 25.554 1.00 91.81 256 ASP A CA 1
ATOM 1841 C C . ASP A 1 256 ? -13.052 3.889 25.601 1.00 91.81 256 ASP A C 1
ATOM 1843 O O . ASP A 1 256 ? -13.118 4.823 26.388 1.00 91.81 256 ASP A O 1
ATOM 1847 N N . LEU A 1 257 ? -13.981 3.713 24.664 1.00 92.12 257 LEU A N 1
ATOM 1848 C CA . LEU A 1 257 ? -15.188 4.525 24.547 1.00 92.12 257 LEU A CA 1
ATOM 1849 C C . LEU A 1 257 ? -16.347 3.707 23.965 1.00 92.12 257 LEU A C 1
ATOM 1851 O O . LEU A 1 257 ? -16.131 2.677 23.312 1.00 92.12 257 LEU A O 1
ATOM 1855 N N . PRO A 1 258 ? -17.600 4.191 24.077 1.00 83.12 258 PRO A N 1
ATOM 1856 C CA . PRO A 1 258 ? -18.744 3.470 23.551 1.00 83.12 258 PRO A CA 1
ATOM 1857 C C . PRO A 1 258 ? -18.755 3.450 22.021 1.00 83.12 258 PRO A C 1
ATOM 1859 O O . PRO A 1 258 ? -18.935 4.479 21.354 1.00 83.12 258 PRO A O 1
ATOM 1862 N N . CYS A 1 259 ? -18.671 2.247 21.455 1.00 76.50 259 CYS A N 1
ATOM 1863 C CA . CYS A 1 259 ? -18.591 1.994 20.015 1.00 76.50 259 CYS A CA 1
ATOM 1864 C C . CYS A 1 259 ? -19.735 2.632 19.203 1.00 76.50 259 CYS A C 1
ATOM 1866 O O . CYS A 1 259 ? -19.550 3.048 18.054 1.00 76.50 259 CYS A O 1
ATOM 1868 N N . HIS A 1 260 ? -20.944 2.687 19.779 1.00 75.69 260 HIS A N 1
ATOM 1869 C CA . HIS A 1 260 ? -22.172 3.080 19.079 1.00 75.69 260 HIS A CA 1
ATOM 1870 C C . HIS A 1 260 ? -22.485 4.571 19.124 1.00 75.69 260 HIS A C 1
ATOM 1872 O O . HIS A 1 260 ? -23.078 5.092 18.172 1.00 75.69 260 HIS A O 1
ATOM 1878 N N . THR A 1 261 ? -22.155 5.260 20.215 1.00 76.62 261 THR A N 1
ATOM 1879 C CA . THR A 1 261 ? -22.624 6.631 20.479 1.00 76.62 261 THR A CA 1
ATOM 1880 C C . THR A 1 261 ? -21.531 7.663 20.263 1.00 76.62 261 THR A C 1
ATOM 1882 O O . THR A 1 261 ? -21.834 8.759 19.787 1.00 76.62 261 THR A O 1
ATOM 1885 N N . PHE A 1 262 ? -20.269 7.312 20.515 1.00 85.81 262 PHE A N 1
ATOM 1886 C CA . PHE A 1 262 ? -19.160 8.231 20.310 1.00 85.81 262 PHE A CA 1
ATOM 1887 C C . PHE A 1 262 ? -18.860 8.411 18.811 1.00 85.81 262 PHE A C 1
ATOM 1889 O O . PHE A 1 262 ? -19.141 7.535 17.983 1.00 85.81 262 PHE A O 1
ATOM 1896 N N . ARG A 1 263 ? -18.400 9.605 18.424 1.00 94.31 263 ARG A N 1
ATOM 1897 C CA . ARG A 1 263 ? -18.212 10.004 17.019 1.00 94.31 263 ARG A CA 1
ATOM 1898 C C . ARG A 1 263 ? -16.891 10.742 16.856 1.00 94.31 263 ARG A C 1
ATOM 1900 O O . ARG A 1 263 ? -16.771 11.874 17.317 1.00 94.31 263 ARG A O 1
ATOM 1907 N N . VAL A 1 264 ? -15.936 10.122 16.170 1.00 97.06 264 VAL A N 1
ATOM 1908 C CA . VAL A 1 264 ? -14.621 10.703 15.851 1.00 97.06 264 VAL A CA 1
ATOM 1909 C C . VAL A 1 264 ? -14.163 10.267 14.462 1.00 97.06 264 VAL A C 1
ATOM 1911 O O . VAL A 1 264 ? -14.820 9.440 13.825 1.00 97.06 264 VAL A O 1
ATOM 1914 N N . ALA A 1 265 ? -13.083 10.876 13.970 1.00 98.00 265 ALA A N 1
ATOM 1915 C CA . ALA A 1 265 ? -12.460 10.497 12.706 1.00 98.00 265 ALA A CA 1
ATOM 1916 C C . ALA A 1 265 ? -11.962 9.040 12.759 1.00 98.00 265 ALA A C 1
ATOM 1918 O O . ALA A 1 265 ? -11.931 8.420 13.819 1.00 98.00 265 ALA A O 1
ATOM 1919 N N . SER A 1 266 ? -11.580 8.472 11.620 1.00 97.44 266 SER A N 1
ATOM 1920 C CA . SER A 1 266 ? -11.099 7.082 11.541 1.00 97.44 266 SER A CA 1
ATOM 1921 C C . SER A 1 266 ? -9.619 7.058 11.187 1.00 97.44 266 SER A C 1
ATOM 1923 O O . SER A 1 266 ? -9.201 7.817 10.311 1.00 97.44 266 SER A O 1
ATOM 1925 N N . LEU A 1 267 ? -8.838 6.196 11.833 1.00 98.06 267 LEU A N 1
ATOM 1926 C CA . LEU A 1 267 ? -7.486 5.867 11.400 1.00 98.06 267 LEU A CA 1
ATOM 1927 C C . LEU A 1 267 ? -7.521 4.483 10.763 1.00 98.06 267 LEU A C 1
ATOM 1929 O O . LEU A 1 267 ? -7.728 3.480 11.440 1.00 98.06 267 LEU A O 1
ATOM 1933 N N . CYS A 1 268 ? -7.362 4.458 9.450 1.00 96.88 268 CYS A N 1
ATOM 1934 C CA . CYS A 1 268 ? -7.282 3.235 8.681 1.00 96.88 268 CYS A CA 1
ATOM 1935 C C . CYS A 1 268 ? -5.830 2.827 8.518 1.00 96.88 268 CYS A C 1
ATOM 1937 O O . CYS A 1 268 ? -4.946 3.678 8.393 1.00 96.88 268 CYS A O 1
ATOM 1939 N N . GLU A 1 269 ? -5.623 1.532 8.429 1.00 94.31 269 GLU A N 1
ATOM 1940 C CA . GLU A 1 269 ? -4.354 0.922 8.107 1.00 94.31 269 GLU A CA 1
ATOM 1941 C C . GLU A 1 269 ? -4.563 -0.066 6.977 1.00 94.31 269 GLU A C 1
ATOM 1943 O O . GLU A 1 269 ? -5.612 -0.704 6.893 1.00 94.31 269 GLU A O 1
ATOM 1948 N N . ARG A 1 270 ? -3.557 -0.193 6.121 1.00 90.25 270 ARG A N 1
ATOM 1949 C CA . ARG A 1 270 ? -3.389 -1.353 5.272 1.00 90.25 270 ARG A CA 1
ATOM 1950 C C . ARG A 1 270 ? -2.146 -2.129 5.664 1.00 90.25 270 ARG A C 1
ATOM 1952 O O . ARG A 1 270 ? -1.038 -1.598 5.566 1.00 90.25 270 ARG A O 1
ATOM 1959 N N . VAL A 1 271 ? -2.356 -3.406 5.956 1.00 77.69 271 VAL A N 1
ATOM 1960 C CA . VAL A 1 271 ? -1.286 -4.384 6.145 1.00 77.69 271 VAL A CA 1
ATOM 1961 C C . VAL A 1 271 ? -0.598 -4.720 4.813 1.00 77.69 271 VAL A C 1
ATOM 1963 O O . VAL A 1 271 ? -1.273 -4.846 3.773 1.00 77.69 271 VAL A O 1
ATOM 1966 N N . PRO A 1 272 ? 0.738 -4.882 4.796 1.00 68.75 272 PRO A N 1
ATOM 1967 C CA . PRO A 1 272 ? 1.476 -5.239 3.588 1.00 68.75 272 PRO A CA 1
ATOM 1968 C C . PRO A 1 272 ? 0.968 -6.558 2.979 1.00 68.75 272 PRO A C 1
ATOM 1970 O O . PRO A 1 272 ? 0.368 -7.395 3.651 1.00 68.75 272 PRO A O 1
ATOM 1973 N N . ALA A 1 273 ? 1.163 -6.747 1.669 1.00 57.66 273 ALA A N 1
ATOM 1974 C CA . ALA A 1 273 ? 0.664 -7.930 0.948 1.00 57.66 273 ALA A CA 1
ATOM 1975 C C . ALA A 1 273 ? 1.293 -9.257 1.399 1.00 57.66 273 ALA A C 1
ATOM 1977 O O . ALA A 1 273 ? 0.745 -10.317 1.116 1.00 57.66 273 ALA A O 1
ATOM 1978 N N . SER A 1 274 ? 2.421 -9.175 2.100 1.00 53.56 274 SER A N 1
ATOM 1979 C CA . SER A 1 274 ? 3.175 -10.288 2.667 1.00 53.56 274 SER A CA 1
ATOM 1980 C C . SER A 1 274 ? 2.807 -10.616 4.121 1.00 53.56 274 SER A C 1
ATOM 1982 O O . SER A 1 274 ? 3.264 -11.643 4.624 1.00 53.56 274 SER A O 1
ATOM 1984 N N . ALA A 1 275 ? 2.013 -9.777 4.802 1.00 56.72 275 ALA A N 1
ATOM 1985 C CA . ALA A 1 275 ? 1.511 -10.084 6.139 1.00 56.72 275 ALA A CA 1
ATOM 1986 C C . ALA A 1 275 ? 0.438 -11.189 6.063 1.00 56.72 275 ALA A C 1
ATOM 1988 O O . ALA A 1 275 ? -0.297 -11.223 5.072 1.00 56.72 275 ALA A O 1
ATOM 1989 N N . PRO A 1 276 ? 0.333 -12.076 7.077 1.00 53.16 276 PRO A N 1
ATOM 1990 C CA . PRO A 1 276 ? -0.817 -12.968 7.230 1.00 53.16 276 PRO A CA 1
ATOM 1991 C C . PRO A 1 276 ? -2.095 -12.138 7.119 1.00 53.16 276 PRO A C 1
A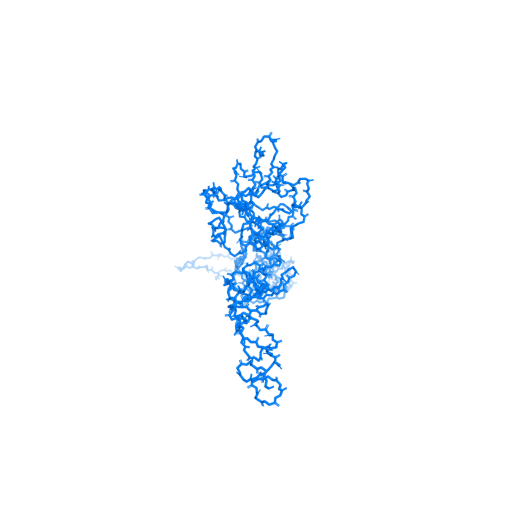TOM 1993 O O . PRO A 1 276 ? -2.245 -11.142 7.833 1.00 53.16 276 PRO A O 1
ATOM 1996 N N . ARG A 1 277 ? -2.937 -12.460 6.139 1.00 61.22 277 ARG A N 1
ATOM 1997 C CA . ARG A 1 277 ? -4.136 -11.693 5.828 1.00 61.22 277 ARG A CA 1
ATOM 1998 C C . ARG A 1 277 ? -5.332 -12.581 5.996 1.00 61.22 277 ARG A C 1
ATOM 2000 O O . ARG A 1 277 ? -5.548 -13.480 5.190 1.00 61.22 277 ARG A O 1
ATOM 2007 N N . CYS A 1 278 ? -6.194 -12.150 6.901 1.00 63.72 278 CYS A N 1
ATOM 2008 C CA . CYS A 1 278 ? -7.497 -12.739 6.971 1.00 63.72 278 CYS A CA 1
ATOM 2009 C C . CYS A 1 278 ? -8.236 -12.584 5.635 1.00 63.72 278 CYS A C 1
ATOM 2011 O O . CYS A 1 278 ? -8.346 -11.466 5.110 1.00 63.72 278 CYS A O 1
ATOM 2013 N N . ARG A 1 279 ? -8.819 -13.688 5.158 1.00 63.03 279 ARG A N 1
ATOM 2014 C CA . ARG A 1 279 ? -9.606 -13.879 3.926 1.00 63.03 279 ARG A CA 1
ATOM 2015 C C . ARG A 1 279 ? -8.783 -14.093 2.654 1.00 63.03 279 ARG A C 1
ATOM 2017 O O . ARG A 1 279 ? -9.277 -13.818 1.556 1.00 63.03 279 ARG A O 1
ATOM 2024 N N . ASP A 1 280 ? -7.548 -14.574 2.759 1.00 67.06 280 ASP A N 1
ATOM 2025 C CA . ASP A 1 280 ? -6.718 -14.920 1.593 1.00 67.06 280 ASP A CA 1
ATOM 2026 C C . ASP A 1 280 ? -6.842 -16.401 1.163 1.00 67.06 280 ASP A C 1
ATOM 2028 O O . ASP A 1 280 ? -6.250 -16.831 0.163 1.00 67.06 280 ASP A O 1
ATOM 2032 N N . GLY A 1 281 ? -7.661 -17.171 1.884 1.00 62.97 281 GLY A N 1
ATOM 2033 C CA . GLY A 1 281 ? -7.890 -18.596 1.682 1.00 62.97 281 GLY A CA 1
ATOM 2034 C C . GLY A 1 281 ? -6.810 -19.487 2.296 1.00 62.97 281 GLY A C 1
ATOM 2035 O O . GLY A 1 281 ? -6.750 -20.677 1.961 1.00 62.97 281 GLY A O 1
ATOM 2036 N N . LYS A 1 282 ? -5.921 -18.948 3.140 1.00 66.25 282 LYS A N 1
ATOM 2037 C CA . LYS A 1 282 ? -4.836 -19.688 3.785 1.00 66.25 282 LYS A CA 1
ATOM 2038 C C . LYS A 1 282 ? -4.737 -19.311 5.256 1.00 66.25 282 LYS A C 1
ATOM 2040 O O . LYS A 1 282 ? -4.445 -18.185 5.601 1.00 66.25 282 LYS A O 1
ATOM 2045 N N . VAL A 1 283 ? -4.812 -20.312 6.126 1.00 62.22 283 VAL A N 1
ATOM 2046 C CA . VAL A 1 283 ? -4.487 -20.124 7.545 1.00 62.22 283 VAL A CA 1
ATOM 2047 C C . VAL A 1 283 ? -2.973 -19.944 7.695 1.00 62.22 283 VAL A C 1
ATOM 2049 O O . VAL A 1 283 ? -2.209 -20.903 7.524 1.00 62.22 283 VAL A O 1
ATOM 2052 N N . THR A 1 284 ? -2.524 -18.727 7.997 1.00 59.12 284 THR A N 1
ATOM 2053 C CA . THR A 1 284 ? -1.111 -18.373 8.172 1.00 59.12 284 THR A CA 1
ATOM 2054 C C . THR A 1 284 ? -0.869 -17.543 9.440 1.00 59.12 284 THR A C 1
ATOM 2056 O O . THR A 1 284 ? -1.740 -16.857 9.960 1.00 59.12 284 THR A O 1
ATOM 2059 N N . GLY A 1 285 ? 0.345 -17.615 10.001 1.00 62.19 285 GLY A N 1
ATOM 2060 C CA . GLY A 1 285 ? 0.705 -16.809 11.177 1.00 62.19 285 GLY A CA 1
ATOM 2061 C C . GLY A 1 285 ? -0.154 -17.095 12.422 1.00 62.19 285 GLY A C 1
ATOM 2062 O O . GLY A 1 285 ? -0.132 -18.214 12.936 1.00 62.19 285 GLY A O 1
ATOM 2063 N N . THR A 1 286 ? -0.831 -16.064 12.942 1.00 55.31 286 THR A N 1
ATOM 2064 C CA . THR A 1 286 ? -1.684 -16.087 14.151 1.00 55.31 286 THR A CA 1
ATOM 2065 C C . THR A 1 286 ? -3.173 -16.321 13.871 1.00 55.31 286 THR A C 1
ATOM 2067 O O . THR A 1 286 ? -3.964 -16.328 14.814 1.00 55.31 286 THR A O 1
ATOM 2070 N N . GLU A 1 287 ? -3.566 -16.517 12.613 1.00 62.88 287 GLU A N 1
ATOM 2071 C CA . GLU A 1 287 ? -4.954 -16.781 12.219 1.00 62.88 287 GLU A CA 1
ATOM 2072 C C . GLU A 1 287 ? -5.441 -18.120 12.789 1.00 62.88 287 GLU A C 1
ATOM 2074 O O . GLU A 1 287 ? -4.767 -19.146 12.672 1.00 62.88 287 GLU A O 1
ATOM 2079 N N . ALA A 1 288 ? -6.623 -18.132 13.412 1.00 61.91 288 ALA A N 1
ATOM 2080 C CA . ALA A 1 288 ? -7.236 -19.367 13.906 1.00 61.91 288 ALA A CA 1
ATOM 2081 C C . ALA A 1 288 ? -8.019 -20.106 12.805 1.00 61.91 288 ALA A C 1
ATOM 2083 O O . ALA A 1 288 ? -8.222 -21.317 12.900 1.00 61.91 288 ALA A O 1
ATOM 2084 N N . CYS A 1 289 ? -8.453 -19.386 11.769 1.00 63.66 289 CYS A N 1
ATOM 2085 C CA . CYS A 1 289 ? -9.141 -19.890 10.580 1.00 63.66 289 CYS A CA 1
ATOM 2086 C C . CYS A 1 289 ? -8.988 -18.891 9.420 1.00 63.66 289 CYS A C 1
ATOM 2088 O O . CYS A 1 289 ? -8.601 -17.755 9.662 1.00 63.66 289 CYS A O 1
ATOM 2090 N N . ASP A 1 290 ? -9.316 -19.307 8.193 1.00 72.19 290 ASP A N 1
ATOM 2091 C CA . ASP A 1 290 ? -9.478 -18.450 7.010 1.00 72.19 290 ASP A CA 1
ATOM 2092 C C . ASP A 1 290 ? -10.357 -19.203 5.995 1.00 72.19 290 ASP A C 1
ATOM 2094 O O . ASP A 1 290 ? -10.022 -20.323 5.599 1.00 72.19 290 ASP A O 1
ATOM 2098 N N . ASP A 1 291 ? -11.496 -18.629 5.608 1.00 64.88 291 ASP A N 1
ATOM 2099 C CA . ASP A 1 291 ? -12.445 -19.215 4.647 1.00 64.88 291 ASP A CA 1
ATOM 2100 C C . ASP A 1 291 ? -12.496 -18.467 3.301 1.00 64.88 291 ASP A C 1
ATOM 2102 O O . ASP A 1 291 ? -13.366 -18.718 2.457 1.00 64.88 291 ASP A O 1
ATOM 2106 N N . GLY A 1 292 ? -11.536 -17.566 3.074 1.00 66.81 292 GLY A N 1
ATOM 2107 C CA . GLY A 1 292 ? -11.341 -16.856 1.816 1.00 66.81 292 GLY A CA 1
ATOM 2108 C C . GLY A 1 292 ? -12.473 -15.909 1.424 1.00 66.81 292 GLY A C 1
ATOM 2109 O O . GLY A 1 292 ? -12.563 -15.540 0.247 1.00 66.81 292 GLY A O 1
ATOM 2110 N N . ASN A 1 293 ? -13.370 -15.536 2.343 1.00 60.22 293 ASN A N 1
ATOM 2111 C CA . ASN A 1 293 ? -14.483 -14.652 2.016 1.00 60.22 293 ASN A CA 1
ATOM 2112 C C . ASN A 1 293 ? -14.839 -13.681 3.159 1.00 60.22 293 ASN A C 1
ATOM 2114 O O . ASN A 1 293 ? -14.126 -13.584 4.142 1.00 60.22 293 ASN A O 1
ATOM 2118 N N . ALA A 1 294 ? -15.848 -12.826 2.957 1.00 59.62 294 ALA A N 1
ATOM 2119 C CA . ALA A 1 294 ? -16.175 -11.715 3.861 1.00 59.62 294 ALA A CA 1
ATOM 2120 C C . ALA A 1 294 ? -17.466 -11.920 4.672 1.00 59.62 294 ALA A C 1
ATOM 2122 O O . ALA A 1 294 ? -18.025 -10.943 5.189 1.00 59.62 294 ALA A O 1
ATOM 2123 N N . ALA A 1 295 ? -17.986 -13.145 4.707 1.00 57.28 295 ALA A N 1
ATOM 2124 C CA . ALA A 1 295 ? -19.086 -13.496 5.581 1.00 57.28 295 ALA A CA 1
ATOM 2125 C C . ALA A 1 295 ? -18.555 -13.747 7.001 1.00 57.28 295 ALA A C 1
ATOM 2127 O O . ALA A 1 295 ? -17.441 -14.194 7.203 1.00 57.28 295 ALA A O 1
ATOM 2128 N N . ASP A 1 296 ? -19.352 -13.363 7.997 1.00 47.88 296 ASP A N 1
ATOM 2129 C CA . ASP A 1 296 ? -19.043 -13.595 9.416 1.00 47.88 296 ASP A CA 1
ATOM 2130 C C . ASP A 1 296 ? -19.735 -14.862 9.956 1.00 47.88 296 ASP A C 1
ATOM 2132 O O . ASP A 1 296 ? -19.657 -15.146 11.145 1.00 47.88 296 ASP A O 1
ATOM 2136 N N . GLN A 1 297 ? -20.495 -15.582 9.120 1.00 54.38 297 GLN A N 1
ATOM 2137 C CA . GLN A 1 297 ? -21.482 -16.598 9.540 1.00 54.38 297 GLN A CA 1
ATOM 2138 C C . GLN A 1 297 ? -21.251 -17.967 8.885 1.00 54.38 297 GLN A C 1
ATOM 2140 O O . GLN A 1 297 ? -22.174 -18.770 8.752 1.00 54.38 297 GLN A O 1
ATOM 2145 N N . ASP A 1 298 ? -20.033 -18.233 8.434 1.00 51.22 298 ASP A N 1
ATOM 2146 C CA . ASP A 1 298 ? -19.659 -19.411 7.652 1.00 51.22 298 ASP A CA 1
ATOM 2147 C C . ASP A 1 298 ? -18.460 -20.175 8.230 1.00 51.22 298 ASP A C 1
ATOM 2149 O O . ASP A 1 298 ? -17.865 -21.020 7.565 1.00 51.22 298 ASP A O 1
ATOM 2153 N N . GLY A 1 299 ? -18.199 -19.980 9.526 1.00 54.75 299 GLY A N 1
ATOM 2154 C CA . GLY A 1 299 ? -17.253 -20.779 10.309 1.00 54.75 299 GLY A CA 1
ATOM 2155 C C . GLY A 1 299 ? -15.898 -20.109 10.530 1.00 54.75 299 GLY A C 1
ATOM 2156 O O . GLY A 1 299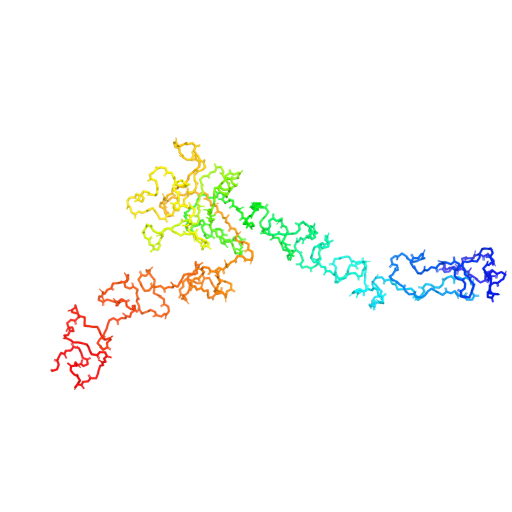 ? -15.173 -20.516 11.443 1.00 54.75 299 GLY A O 1
ATOM 2157 N N . CYS A 1 300 ? -15.583 -19.048 9.785 1.00 64.75 300 CYS A N 1
ATOM 2158 C CA . CYS A 1 300 ? -14.494 -18.142 10.102 1.00 64.75 300 CYS A CA 1
ATOM 2159 C C . CYS A 1 300 ? -14.981 -16.696 10.099 1.00 64.75 300 CYS A C 1
ATOM 2161 O O . CYS A 1 300 ? -15.630 -16.241 9.172 1.00 64.75 300 CYS A O 1
ATOM 2163 N N . THR A 1 301 ? -14.695 -15.956 11.167 1.00 65.88 301 THR A N 1
ATOM 2164 C CA . THR A 1 301 ? -15.071 -14.540 11.207 1.00 65.88 301 THR A CA 1
ATOM 2165 C C . THR A 1 301 ? -14.165 -13.709 10.305 1.00 65.88 301 THR A C 1
ATOM 2167 O O . THR A 1 301 ? -13.011 -14.052 10.045 1.00 65.88 301 THR A O 1
ATOM 2170 N N . ASN A 1 302 ? -14.625 -12.508 9.967 1.00 61.94 302 ASN A N 1
ATOM 2171 C CA . ASN A 1 302 ? -13.874 -11.467 9.268 1.00 61.94 302 ASN A CA 1
ATOM 2172 C C . ASN A 1 302 ? -12.561 -11.025 9.949 1.00 61.94 302 ASN A C 1
ATOM 2174 O O . ASN A 1 302 ? -11.823 -10.214 9.380 1.00 61.94 302 ASN A O 1
ATOM 2178 N N . ALA A 1 303 ? -12.308 -11.498 11.173 1.00 62.50 303 ALA A N 1
ATOM 2179 C CA . ALA A 1 30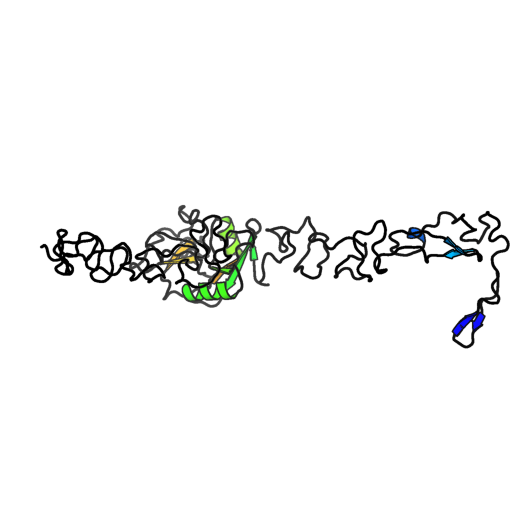3 ? -11.101 -11.286 11.969 1.00 62.50 303 ALA A CA 1
ATOM 2180 C C . ALA A 1 303 ? -10.272 -12.579 12.160 1.00 62.50 303 ALA A C 1
ATOM 2182 O O . ALA A 1 303 ? -9.395 -12.624 13.019 1.00 62.50 303 ALA A O 1
ATOM 2183 N N . CYS A 1 304 ? -10.558 -13.633 11.390 1.00 66.75 304 CYS A N 1
ATOM 2184 C CA . CYS A 1 304 ? -9.834 -14.906 11.360 1.00 66.75 304 CYS A CA 1
ATOM 2185 C C . CYS A 1 304 ? -9.789 -15.641 12.692 1.00 66.75 304 CYS A C 1
ATOM 2187 O O . CYS A 1 304 ? -8.786 -16.221 13.119 1.00 66.75 304 CYS A O 1
ATOM 2189 N N . GLN A 1 305 ? -10.948 -15.618 13.342 1.00 64.06 305 GLN A N 1
ATOM 2190 C CA . GLN A 1 305 ? -11.249 -16.359 14.552 1.00 64.06 305 GLN A CA 1
ATOM 2191 C C . GLN A 1 305 ? -12.367 -17.353 14.250 1.00 64.06 305 GLN A C 1
ATOM 2193 O O . GLN A 1 305 ? -13.338 -16.989 13.583 1.00 64.06 305 GLN A O 1
ATOM 2198 N N . THR A 1 306 ? -12.220 -18.597 14.712 1.00 57.88 306 THR A N 1
ATOM 2199 C CA . THR A 1 306 ? -13.262 -19.621 14.563 1.00 57.88 306 THR A CA 1
ATOM 2200 C C . THR A 1 306 ? -14.503 -19.183 15.331 1.00 57.88 306 THR A C 1
ATOM 2202 O O . THR A 1 306 ? -14.353 -18.697 16.453 1.00 57.88 306 THR A O 1
ATOM 2205 N N . GLY A 1 307 ? -15.693 -19.373 14.757 1.00 54.38 307 GLY A N 1
ATOM 2206 C CA . GLY A 1 307 ? -16.946 -19.252 15.512 1.00 54.38 307 GLY A CA 1
ATOM 2207 C C . GLY A 1 307 ? -16.938 -20.260 16.662 1.00 54.38 307 GLY A C 1
ATOM 2208 O O . GLY A 1 307 ? -16.561 -21.419 16.455 1.00 54.38 307 GLY A O 1
ATOM 2209 N N . VAL A 1 308 ? -17.230 -19.809 17.880 1.00 60.91 308 VAL A N 1
ATOM 2210 C CA . VAL A 1 308 ? -17.188 -20.647 19.087 1.00 60.91 308 VAL A CA 1
ATOM 2211 C C . VAL A 1 308 ? -18.529 -20.551 19.781 1.00 60.91 308 VAL A C 1
ATOM 2213 O O . VAL A 1 308 ? -18.957 -19.459 20.131 1.00 60.91 308 VAL A O 1
ATOM 2216 N N . CYS A 1 309 ? -19.097 -21.713 20.091 1.00 60.78 309 CYS A N 1
ATOM 2217 C CA . CYS A 1 309 ? -20.324 -21.838 20.856 1.00 60.78 309 CYS A CA 1
ATOM 2218 C C . CYS A 1 309 ? -20.401 -20.866 22.041 1.00 60.78 309 CYS A C 1
ATOM 2220 O O . CYS A 1 309 ? -19.638 -20.989 23.007 1.00 60.78 309 CYS A O 1
ATOM 2222 N N . GLY A 1 310 ? -21.358 -19.937 21.990 1.00 60.91 310 GLY A N 1
ATOM 2223 C CA . GLY A 1 310 ? -21.554 -18.905 22.998 1.00 60.91 310 GLY A CA 1
ATOM 2224 C C . GLY A 1 310 ? -21.057 -17.509 22.631 1.00 60.91 310 GLY A C 1
ATOM 2225 O O . GLY A 1 310 ? -20.856 -16.707 23.545 1.00 60.91 310 GLY A O 1
ATOM 2226 N N . ASP A 1 311 ? -20.848 -17.221 21.346 1.00 64.62 311 ASP A N 1
ATOM 2227 C CA . ASP A 1 311 ? -20.288 -15.964 20.839 1.00 64.62 311 ASP A CA 1
ATOM 2228 C C . ASP A 1 311 ? -21.327 -14.910 20.412 1.00 64.62 311 ASP A C 1
ATOM 2230 O O . ASP A 1 311 ? -20.966 -13.823 19.956 1.00 64.62 311 ASP A O 1
ATOM 2234 N N . GLY A 1 312 ? -22.617 -15.171 20.615 1.00 62.88 312 GLY A N 1
ATOM 2235 C CA . GLY A 1 312 ? -23.708 -14.262 20.259 1.00 62.88 312 GLY A CA 1
ATOM 2236 C C . GLY A 1 312 ? -24.295 -14.510 18.862 1.00 62.88 312 GLY A C 1
ATOM 2237 O O . GLY A 1 312 ? -25.235 -13.801 18.473 1.00 62.88 312 GLY A O 1
ATOM 2238 N N . THR A 1 313 ? -23.770 -15.473 18.094 1.00 62.03 313 THR A N 1
ATOM 2239 C CA . THR A 1 313 ? -24.209 -15.799 16.731 1.00 62.03 313 THR A CA 1
ATOM 2240 C C . THR A 1 313 ? -24.334 -17.307 16.498 1.00 62.03 313 THR A C 1
ATOM 2242 O O . THR A 1 313 ? -23.579 -18.081 17.050 1.00 62.03 313 THR A O 1
ATOM 2245 N N . VAL A 1 314 ? -25.308 -17.750 15.686 1.00 66.25 314 VAL A N 1
ATOM 2246 C CA . VAL A 1 314 ? -25.485 -19.185 15.364 1.00 66.25 314 VAL A CA 1
ATOM 2247 C C . VAL A 1 314 ? -24.701 -19.520 14.094 1.00 66.25 314 VAL A C 1
ATOM 2249 O O . VAL A 1 314 ? -25.116 -19.115 13.003 1.00 66.25 314 VAL A O 1
ATOM 2252 N N . GLY A 1 315 ? -23.587 -20.243 14.237 1.00 59.75 315 GLY A N 1
ATOM 2253 C CA . GLY A 1 315 ? -22.744 -20.709 13.130 1.00 59.75 315 GLY A CA 1
ATOM 2254 C C . GLY A 1 315 ? -23.308 -21.914 12.349 1.00 59.75 315 GLY A C 1
ATOM 2255 O O . GLY A 1 315 ? -24.326 -22.496 12.721 1.00 59.75 315 GLY A O 1
ATOM 2256 N N . PRO A 1 316 ? -22.658 -22.336 11.246 1.00 48.69 316 PRO A N 1
ATOM 2257 C CA . PRO A 1 316 ? -23.144 -23.425 10.386 1.00 48.69 316 PRO A CA 1
ATOM 2258 C C . PRO A 1 316 ? -23.078 -24.827 11.023 1.00 48.69 316 PRO A C 1
ATOM 2260 O O . PRO A 1 316 ? -23.826 -25.708 10.596 1.00 48.69 316 PRO A O 1
ATOM 2263 N N . ASP A 1 317 ? -22.237 -25.022 12.046 1.00 57.84 317 ASP A N 1
ATOM 2264 C CA . ASP A 1 317 ? -22.138 -26.260 12.843 1.00 57.84 317 ASP A CA 1
ATOM 2265 C C . ASP A 1 317 ? -22.873 -26.163 14.200 1.00 57.84 317 ASP A C 1
ATOM 2267 O O . ASP A 1 317 ? -22.764 -27.057 15.043 1.00 57.84 317 ASP A O 1
ATOM 2271 N N . GLU A 1 318 ? -23.653 -25.097 14.402 1.00 68.81 318 GLU A N 1
ATOM 2272 C CA . GLU A 1 318 ? -24.377 -24.799 15.637 1.00 68.81 318 GLU A CA 1
ATOM 2273 C C . GLU A 1 318 ? -25.891 -24.778 15.383 1.00 68.81 318 GLU A C 1
ATOM 2275 O O . GLU A 1 318 ? -26.393 -24.178 14.434 1.00 68.81 318 GLU A O 1
ATOM 2280 N N . GLU A 1 319 ? -26.670 -25.430 16.245 1.00 74.00 319 GLU A N 1
ATOM 2281 C CA . GLU A 1 319 ? -28.139 -25.395 16.158 1.00 74.00 319 GLU A CA 1
ATOM 2282 C C . GLU A 1 319 ? -28.754 -24.218 16.944 1.00 74.00 319 GLU A C 1
ATOM 2284 O O . GLU A 1 319 ? -29.967 -23.952 16.847 1.00 74.00 319 GLU A O 1
ATOM 2289 N N . CYS A 1 320 ? -27.925 -23.567 17.767 1.00 73.19 320 CYS A N 1
ATOM 2290 C CA . CYS A 1 320 ? -28.212 -22.479 18.700 1.00 73.19 320 CYS A CA 1
ATOM 2291 C C . CYS A 1 320 ? -26.890 -21.929 19.283 1.00 73.19 320 CYS A C 1
ATOM 2293 O O . CYS A 1 320 ? -25.867 -22.585 19.154 1.00 73.19 320 CYS A O 1
ATOM 2295 N N . ASP A 1 321 ? -26.926 -20.782 19.971 1.00 70.00 321 ASP A N 1
ATOM 2296 C CA . ASP A 1 321 ? -25.737 -20.089 20.496 1.00 70.00 321 ASP A CA 1
ATOM 2297 C C . ASP A 1 321 ? -25.905 -19.732 21.993 1.00 70.00 321 ASP A C 1
ATOM 2299 O O . ASP A 1 321 ? -26.273 -18.631 22.387 1.00 70.00 321 ASP A O 1
ATOM 2303 N N . GLY A 1 322 ? -25.770 -20.727 22.869 1.00 65.75 322 GLY A N 1
ATOM 2304 C CA . GLY A 1 322 ? -26.209 -20.671 24.273 1.00 65.75 322 GLY A CA 1
ATOM 2305 C C . GLY A 1 322 ? -25.398 -19.783 25.221 1.00 65.75 322 GLY A C 1
ATOM 2306 O O . GLY A 1 322 ? -25.416 -20.049 26.421 1.00 65.75 322 GLY A O 1
ATOM 2307 N N . ALA A 1 323 ? -24.646 -18.793 24.727 1.00 64.00 323 ALA A N 1
ATOM 2308 C CA . ALA A 1 323 ? -23.667 -18.020 25.508 1.00 64.00 323 ALA A CA 1
ATOM 2309 C C . ALA A 1 323 ? -22.699 -18.913 26.328 1.00 64.00 323 ALA A C 1
ATOM 2311 O O . ALA A 1 323 ? -22.284 -18.554 27.430 1.00 64.00 323 ALA A O 1
ATOM 2312 N N . GLY A 1 324 ? -22.398 -20.121 25.830 1.00 54.97 324 GLY A N 1
ATOM 2313 C CA . GLY A 1 324 ? -21.533 -21.095 26.500 1.00 54.97 324 GLY A CA 1
ATOM 2314 C C . GLY A 1 324 ? -22.127 -21.692 27.784 1.00 54.97 324 GLY A C 1
ATOM 2315 O O . GLY A 1 324 ? -21.379 -22.200 28.620 1.00 54.97 324 GLY A O 1
ATOM 2316 N N . ALA A 1 325 ? -23.450 -21.619 27.968 1.00 56.16 325 ALA A N 1
ATOM 2317 C CA . ALA A 1 325 ? -24.161 -22.099 29.150 1.00 56.16 325 ALA A CA 1
ATOM 2318 C C . ALA A 1 325 ? -25.223 -23.159 28.805 1.00 56.16 325 ALA A C 1
ATOM 2320 O O . ALA A 1 325 ? -25.815 -23.143 27.728 1.00 56.16 325 ALA A O 1
ATOM 2321 N N . GLU A 1 326 ? -25.503 -24.052 29.759 1.00 58.78 326 GLU A N 1
ATOM 2322 C CA . GLU A 1 326 ? -26.643 -24.971 29.685 1.00 58.78 326 GLU A CA 1
ATOM 2323 C C . GLU A 1 326 ? -27.948 -24.186 29.859 1.00 58.78 326 GLU A C 1
ATOM 2325 O O . GLU A 1 326 ? -28.224 -23.639 30.929 1.00 58.78 326 GLU A O 1
ATOM 2330 N N . THR A 1 327 ? -28.754 -24.112 28.801 1.00 65.62 327 THR A N 1
ATOM 2331 C CA . THR A 1 327 ? -30.045 -23.415 28.805 1.00 65.62 327 THR A CA 1
ATOM 2332 C C . THR A 1 327 ? -31.147 -24.305 28.245 1.00 65.62 327 THR A C 1
ATOM 2334 O O . THR A 1 327 ? -30.903 -25.226 27.469 1.00 65.62 327 THR A O 1
ATOM 2337 N N . LEU A 1 328 ? -32.404 -23.955 28.530 1.00 64.56 328 LEU A N 1
ATOM 2338 C CA . LEU A 1 328 ? -33.578 -24.611 27.941 1.00 64.56 328 LEU A CA 1
ATOM 2339 C C . LEU A 1 328 ? -33.580 -24.631 26.405 1.00 64.56 328 LEU A C 1
ATOM 2341 O O . LEU A 1 328 ? -34.343 -25.395 25.815 1.00 64.56 328 LEU A O 1
ATOM 2345 N N . THR A 1 329 ? -32.793 -23.783 25.747 1.00 70.06 329 THR A N 1
ATOM 2346 C CA . THR A 1 329 ? -32.779 -23.620 24.289 1.00 70.06 329 THR A CA 1
ATOM 2347 C C . THR A 1 329 ? -31.472 -24.039 23.627 1.00 70.06 329 THR A C 1
ATOM 2349 O O . THR A 1 329 ? -31.453 -24.129 22.401 1.00 70.06 329 THR A O 1
ATOM 2352 N N . CYS A 1 330 ? -30.407 -24.281 24.397 1.00 72.56 330 CYS A N 1
ATOM 2353 C CA . CYS A 1 330 ? -29.080 -24.575 23.865 1.00 72.56 330 CYS A CA 1
ATOM 2354 C C . CYS A 1 330 ? -28.149 -25.191 24.919 1.00 72.56 330 CYS A C 1
ATOM 2356 O O . CYS A 1 330 ? -28.086 -24.659 26.028 1.00 72.56 330 CYS A O 1
ATOM 2358 N N . THR A 1 331 ? -27.440 -26.269 24.567 1.00 67.06 331 THR A N 1
ATOM 2359 C CA . THR A 1 331 ? -26.412 -26.910 25.413 1.00 67.06 331 THR A CA 1
ATOM 2360 C C . THR A 1 331 ? -25.049 -26.223 25.274 1.00 67.06 331 THR A C 1
ATOM 2362 O O . THR A 1 331 ? -24.828 -25.469 24.323 1.00 67.06 331 THR A O 1
ATOM 2365 N N . VAL A 1 332 ? -24.081 -26.538 26.149 1.00 61.22 332 VAL A N 1
ATOM 2366 C CA . VAL A 1 332 ? -22.689 -26.024 26.037 1.00 61.22 332 VAL A CA 1
ATOM 2367 C C . VAL A 1 332 ? -21.935 -26.517 24.794 1.00 61.22 332 VAL A C 1
ATOM 2369 O O . VAL A 1 332 ? -20.808 -26.097 24.544 1.00 61.22 332 VAL A O 1
ATOM 2372 N N . LEU A 1 333 ? -22.536 -27.424 24.019 1.00 62.16 333 LEU A N 1
ATOM 2373 C CA . LEU A 1 333 ? -22.026 -27.914 22.737 1.00 62.16 333 LEU A CA 1
ATOM 2374 C C . LEU A 1 333 ? -22.768 -27.298 21.537 1.00 62.16 333 LEU A C 1
ATOM 2376 O O . LEU A 1 333 ? -22.645 -27.808 20.426 1.00 62.16 333 LEU A O 1
ATOM 2380 N N . CYS A 1 334 ? -23.569 -26.252 21.762 1.00 70.06 334 CYS A N 1
ATOM 2381 C CA . CYS A 1 334 ? -24.355 -25.543 20.750 1.00 70.06 334 CYS A CA 1
ATOM 2382 C C . CYS A 1 334 ? -25.268 -26.441 19.914 1.00 70.06 334 CYS A C 1
ATOM 2384 O O . CYS A 1 334 ? -25.474 -26.258 18.711 1.00 70.06 334 CYS A O 1
ATOM 2386 N N . ARG A 1 335 ? -25.869 -27.418 20.599 1.00 75.06 335 ARG A N 1
ATOM 2387 C CA . ARG A 1 335 ? -26.954 -28.254 20.084 1.00 75.06 335 ARG A CA 1
ATOM 2388 C C . ARG A 1 335 ? -28.240 -27.967 20.832 1.00 75.06 335 ARG A C 1
ATOM 2390 O O . ARG A 1 335 ? -28.217 -27.552 21.994 1.00 75.06 335 ARG A O 1
ATOM 2397 N N . ARG A 1 336 ? -29.378 -28.197 20.178 1.00 77.12 336 ARG A N 1
ATOM 2398 C CA . ARG A 1 336 ? -30.666 -28.103 20.863 1.00 77.12 336 ARG A CA 1
ATOM 2399 C C . ARG A 1 336 ? -30.778 -29.270 21.851 1.00 77.12 336 ARG A C 1
ATOM 2401 O O . ARG A 1 336 ? -30.643 -30.408 21.408 1.00 77.12 336 ARG A O 1
ATOM 2408 N N . PRO A 1 337 ? -31.042 -29.000 23.142 1.00 70.94 337 PRO A N 1
ATOM 2409 C CA . PRO A 1 337 ? -31.187 -30.050 24.145 1.00 70.94 337 PRO A CA 1
ATOM 2410 C C . PRO A 1 337 ? -32.325 -31.001 23.765 1.00 70.94 337 PRO A C 1
ATOM 2412 O O . PRO A 1 337 ? -33.413 -30.533 23.383 1.00 70.94 337 PRO A O 1
ATOM 2415 N N . GLY A 1 338 ? -32.094 -32.309 23.861 1.00 79.00 338 GLY A N 1
ATOM 2416 C CA . GLY A 1 338 ? -33.154 -33.290 23.687 1.00 79.00 338 GLY A CA 1
ATOM 2417 C C . GLY A 1 338 ? -32.761 -34.724 24.009 1.00 79.00 338 GLY A C 1
ATOM 2418 O O . GLY A 1 338 ? -31.612 -35.119 23.873 1.00 79.00 338 GLY A O 1
ATOM 2419 N N . CYS A 1 339 ? -33.781 -35.509 24.341 1.00 79.69 339 CYS A N 1
ATOM 2420 C CA . CYS A 1 339 ? -33.615 -36.883 24.777 1.00 79.69 339 CYS A CA 1
ATOM 2421 C C . CYS A 1 339 ? -32.731 -37.759 23.872 1.00 79.69 339 CYS A C 1
ATOM 2423 O O . CYS A 1 339 ? -33.031 -37.974 22.689 1.00 79.69 339 CYS A O 1
ATOM 2425 N N . GLY A 1 340 ? -31.689 -38.320 24.481 1.00 75.81 340 GLY A N 1
ATOM 2426 C CA . GLY A 1 340 ? -30.685 -39.181 23.875 1.00 75.81 340 GLY A CA 1
ATOM 2427 C C . GLY A 1 340 ? -29.409 -38.454 23.457 1.00 75.81 340 GLY A C 1
ATOM 2428 O O . GLY A 1 340 ? -28.679 -38.968 22.607 1.00 75.81 340 GLY A O 1
ATOM 2429 N N . ASP A 1 341 ? -29.136 -37.267 23.999 1.00 77.25 341 ASP A N 1
ATOM 2430 C CA . ASP A 1 341 ? -27.942 -36.470 23.689 1.00 77.25 341 ASP A CA 1
ATOM 2431 C C . ASP A 1 341 ? -26.784 -36.665 24.689 1.00 77.25 341 ASP A C 1
ATOM 2433 O O . ASP A 1 341 ? -25.677 -36.160 24.480 1.00 77.25 341 ASP A O 1
ATOM 2437 N N . GLY A 1 342 ? -27.003 -37.475 25.724 1.00 74.81 342 GLY A N 1
ATOM 2438 C CA . GLY A 1 342 ? -26.044 -37.827 26.763 1.00 74.81 342 GLY A CA 1
ATOM 2439 C C . GLY A 1 342 ? -26.035 -36.874 27.958 1.00 74.81 342 GLY A C 1
ATOM 2440 O O . GLY A 1 342 ? -25.161 -37.016 28.821 1.00 74.81 342 GLY A O 1
ATOM 2441 N N . ILE A 1 343 ? -26.959 -35.908 28.027 1.00 69.81 343 ILE A N 1
ATOM 2442 C CA . ILE A 1 343 ? -27.017 -34.880 29.071 1.00 69.81 343 ILE A CA 1
ATOM 2443 C C . ILE A 1 343 ? -28.421 -34.852 29.683 1.00 69.81 343 ILE A C 1
ATOM 2445 O O . ILE A 1 343 ? -29.391 -34.554 29.008 1.00 69.81 343 ILE A O 1
ATOM 2449 N N . VAL A 1 344 ? -28.543 -35.079 30.994 1.00 75.44 344 VAL A N 1
ATOM 2450 C CA . VAL A 1 344 ? -29.845 -35.000 31.684 1.00 75.44 344 VAL A CA 1
ATOM 2451 C C . VAL A 1 344 ? -30.274 -33.543 31.859 1.00 75.44 344 VAL A C 1
ATOM 2453 O O . VAL A 1 344 ? -29.578 -32.775 32.528 1.00 75.44 344 VAL A O 1
ATOM 2456 N N . GLN A 1 345 ? -31.433 -33.174 31.311 1.00 71.62 345 GLN A N 1
ATOM 2457 C CA . GLN A 1 345 ? -31.954 -31.806 31.385 1.00 71.62 345 GLN A CA 1
ATOM 2458 C C . GLN A 1 345 ? -33.056 -31.667 32.446 1.00 71.62 345 GLN A C 1
ATOM 2460 O O . GLN A 1 345 ? -34.252 -31.759 32.154 1.00 71.62 345 GLN A O 1
ATOM 2465 N N . ASP A 1 346 ? -32.648 -31.372 33.686 1.00 68.81 346 ASP A N 1
ATOM 2466 C C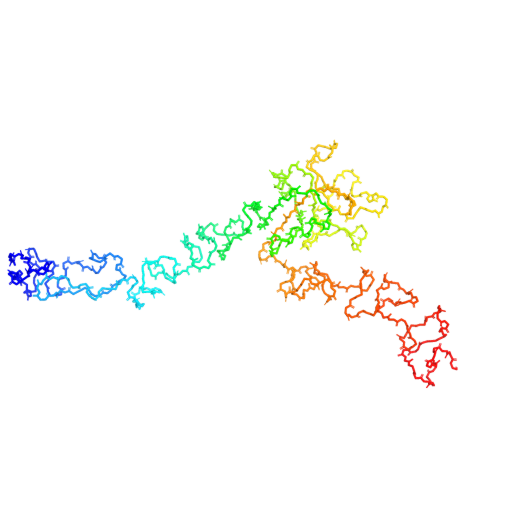A . ASP A 1 346 ? -33.539 -31.266 34.858 1.00 68.81 346 ASP A CA 1
ATOM 2467 C C . ASP A 1 346 ? -34.711 -30.277 34.656 1.00 68.81 346 ASP A C 1
ATOM 2469 O O . ASP A 1 346 ? -35.805 -30.480 35.179 1.00 68.81 346 ASP A O 1
ATOM 2473 N N . GLU A 1 347 ? -34.514 -29.208 33.875 1.00 65.31 347 GLU A N 1
ATOM 2474 C CA . GLU A 1 347 ? -35.543 -28.185 33.622 1.00 65.31 347 GLU A CA 1
ATOM 2475 C C . GLU A 1 347 ? -36.601 -28.600 32.573 1.00 65.31 347 GLU A C 1
ATOM 2477 O O . GLU A 1 347 ? -37.598 -27.895 32.393 1.00 65.31 347 GLU A O 1
ATOM 2482 N N . ARG A 1 348 ? -36.410 -29.737 31.883 1.00 68.31 348 ARG A N 1
ATOM 2483 C CA . ARG A 1 348 ? -37.349 -30.323 30.902 1.00 68.31 348 ARG A CA 1
ATOM 2484 C C . ARG A 1 348 ? -38.041 -31.595 31.405 1.00 68.31 348 ARG A C 1
ATOM 2486 O O . ARG A 1 348 ? -38.663 -32.297 30.611 1.00 68.31 348 ARG A O 1
ATOM 2493 N N . ASP A 1 349 ? -37.970 -31.857 32.711 1.00 72.75 349 ASP A N 1
ATOM 2494 C CA . ASP A 1 349 ? -38.489 -33.069 33.360 1.00 72.75 349 ASP A CA 1
ATOM 2495 C C . ASP A 1 349 ? -37.863 -34.377 32.822 1.00 72.75 349 ASP A C 1
ATOM 2497 O O . ASP A 1 349 ? -38.443 -35.459 32.963 1.00 72.75 349 ASP A O 1
ATOM 2501 N N . GLU A 1 350 ? -36.662 -34.302 32.238 1.00 81.94 350 GLU A N 1
ATOM 2502 C CA . GLU A 1 350 ? -35.867 -35.489 31.928 1.00 81.94 350 GLU A CA 1
ATOM 2503 C C . GLU A 1 350 ? -35.292 -36.069 33.223 1.00 81.94 350 GLU A C 1
ATOM 2505 O O . GLU A 1 350 ? -34.728 -35.370 34.061 1.00 81.94 350 GLU A O 1
ATOM 2510 N N . THR A 1 351 ? -35.452 -37.374 33.418 1.00 85.62 351 THR A N 1
ATOM 2511 C CA . THR A 1 351 ? -35.020 -38.080 34.641 1.00 85.62 351 THR A CA 1
ATOM 2512 C C . THR A 1 351 ? -33.843 -39.029 34.399 1.00 85.62 351 THR A C 1
ATOM 2514 O O . THR A 1 351 ? -33.311 -39.624 35.345 1.00 85.62 351 THR A O 1
ATOM 2517 N N . CYS A 1 352 ? -33.461 -39.196 33.134 1.00 83.69 352 CYS A N 1
ATOM 2518 C CA . CYS A 1 352 ? -32.310 -39.937 32.636 1.00 83.69 352 CYS A CA 1
ATOM 2519 C C . CYS A 1 352 ? -31.993 -39.474 31.207 1.00 83.69 352 CYS A C 1
ATOM 2521 O O . CYS A 1 352 ? -32.866 -38.922 30.552 1.00 83.69 352 CYS A O 1
ATOM 2523 N N . ASP A 1 353 ? -30.775 -39.742 30.742 1.00 83.75 353 ASP A N 1
ATOM 2524 C CA . ASP A 1 353 ? -30.363 -39.669 29.340 1.00 83.75 353 ASP A CA 1
ATOM 2525 C C . ASP A 1 353 ? -29.150 -40.605 29.191 1.00 83.75 353 ASP A C 1
ATOM 2527 O O . ASP A 1 353 ? -28.179 -40.490 29.946 1.00 83.75 353 ASP A O 1
ATOM 2531 N N . ASP A 1 354 ? -29.232 -41.596 28.307 1.00 84.00 354 ASP A N 1
ATOM 2532 C CA . ASP A 1 354 ? -28.184 -42.598 28.071 1.00 84.00 354 ASP A CA 1
ATOM 2533 C C . ASP A 1 354 ? -27.521 -42.458 26.690 1.00 84.00 354 ASP A C 1
ATOM 2535 O O . ASP A 1 354 ? -26.846 -43.375 26.205 1.00 84.00 354 ASP A O 1
ATOM 2539 N N . GLY A 1 355 ? -27.660 -41.281 26.075 1.00 82.88 355 GLY A N 1
ATOM 2540 C CA . GLY A 1 355 ? -27.042 -40.948 24.797 1.00 82.88 355 GLY A CA 1
ATOM 2541 C C . GLY A 1 355 ? -27.723 -41.585 23.590 1.00 82.88 355 GLY A C 1
ATOM 2542 O O . GLY A 1 355 ? -27.113 -41.646 22.517 1.00 82.88 355 GLY A O 1
ATOM 2543 N N . ASN A 1 356 ? -28.949 -42.103 23.744 1.00 81.75 356 ASN A N 1
ATOM 2544 C CA . ASN A 1 356 ? -29.781 -42.538 22.630 1.00 81.75 356 ASN A CA 1
ATOM 2545 C C . ASN A 1 356 ? -31.296 -42.498 22.964 1.00 81.75 356 ASN A C 1
ATOM 2547 O O . ASN A 1 356 ? -31.692 -42.087 24.044 1.00 81.75 356 ASN A O 1
ATOM 2551 N N . ALA A 1 357 ? -32.160 -42.867 22.007 1.00 85.75 357 ALA A N 1
ATOM 2552 C CA . ALA A 1 357 ? -33.625 -42.861 22.166 1.00 85.75 357 ALA A CA 1
ATOM 2553 C C . ALA A 1 357 ? -34.255 -44.258 21.986 1.00 85.75 357 ALA A C 1
ATOM 2555 O O . ALA A 1 357 ? -35.390 -44.392 21.510 1.00 85.75 357 ALA A O 1
ATOM 2556 N N . LEU A 1 358 ? -33.497 -45.320 22.267 1.00 86.19 358 LEU A N 1
ATOM 2557 C CA . LEU A 1 358 ? -33.990 -46.692 22.250 1.00 86.19 358 LEU A CA 1
ATOM 2558 C C . LEU A 1 358 ? -34.703 -46.993 23.577 1.00 86.19 358 LEU A C 1
ATOM 2560 O O . LEU A 1 358 ? -34.312 -46.488 24.610 1.00 86.19 358 LEU A O 1
ATOM 2564 N N . PRO A 1 359 ? -35.778 -47.792 23.572 1.00 85.88 359 PRO A N 1
ATOM 2565 C CA . PRO A 1 359 ? -36.371 -48.297 24.806 1.00 85.88 359 PRO A CA 1
ATOM 2566 C C . PRO A 1 359 ? -35.667 -49.579 25.281 1.00 85.88 359 PRO A C 1
ATOM 2568 O O . PRO A 1 359 ? -35.294 -50.430 24.464 1.00 85.88 359 PRO A O 1
ATOM 2571 N N . GLY A 1 360 ? -35.621 -49.805 26.595 1.00 83.94 360 GLY A N 1
ATOM 2572 C CA . GLY A 1 360 ? -35.179 -51.055 27.222 1.00 83.94 360 GLY A CA 1
ATOM 2573 C C . GLY A 1 360 ? -33.705 -51.121 27.641 1.00 83.94 360 GLY A C 1
ATOM 2574 O O . GLY A 1 360 ? -33.246 -52.203 28.021 1.00 83.94 360 GLY A O 1
ATOM 2575 N N . ASP A 1 361 ? -32.962 -50.020 27.569 1.00 86.81 361 ASP A N 1
ATOM 2576 C CA . ASP A 1 361 ? -31.547 -49.880 27.948 1.00 86.81 361 ASP A CA 1
ATOM 2577 C C . ASP A 1 361 ? -31.314 -49.025 29.206 1.00 86.81 361 ASP A C 1
ATOM 2579 O O . ASP A 1 361 ? -30.181 -48.924 29.684 1.00 86.81 361 ASP A O 1
ATOM 2583 N N . GLY A 1 362 ? -32.390 -48.556 29.841 1.00 84.62 362 GLY A N 1
ATOM 2584 C CA . GLY A 1 362 ? -32.353 -47.871 31.135 1.00 84.62 362 GLY A CA 1
ATOM 2585 C C . GLY A 1 362 ? -32.914 -46.453 31.101 1.00 84.62 362 GLY A C 1
ATOM 2586 O O . GLY A 1 362 ? -33.213 -45.913 32.174 1.00 84.62 362 GLY A O 1
ATOM 2587 N N . CYS A 1 363 ? -33.116 -45.885 29.912 1.00 89.88 363 CYS A N 1
ATOM 2588 C CA . CYS A 1 363 ? -33.821 -44.632 29.714 1.00 89.88 363 CYS A CA 1
ATOM 2589 C C . CYS A 1 363 ? -34.830 -44.742 28.568 1.00 89.88 363 CYS A C 1
ATOM 2591 O O . CYS A 1 363 ? -34.534 -45.264 27.505 1.00 89.88 363 CYS A O 1
ATOM 2593 N N . SER A 1 364 ? -36.067 -44.290 28.780 1.00 88.06 364 SER A N 1
ATOM 2594 C CA . SER A 1 364 ? -37.088 -44.382 27.730 1.00 88.06 364 SER A CA 1
ATOM 2595 C C . SER A 1 364 ? -36.847 -43.354 26.613 1.00 88.06 364 SER A C 1
ATOM 2597 O O . SER A 1 364 ? -36.215 -42.329 26.857 1.00 88.06 364 SER A O 1
ATOM 2599 N N . PRO A 1 365 ? -37.483 -43.499 25.431 1.00 85.19 365 PRO A N 1
ATOM 2600 C CA . PRO A 1 365 ? -37.406 -42.515 24.338 1.00 85.19 365 PRO A CA 1
ATOM 2601 C C . PRO A 1 365 ? -37.992 -41.123 24.654 1.00 85.19 365 PRO A C 1
ATOM 2603 O O . PRO A 1 365 ? -38.035 -40.256 23.785 1.00 85.19 365 PRO A O 1
ATOM 2606 N N . LEU A 1 366 ? -38.535 -40.935 25.862 1.00 84.50 366 LEU A N 1
ATOM 2607 C CA . LEU A 1 366 ? -39.014 -39.657 26.399 1.00 84.50 366 LEU A CA 1
ATOM 2608 C C . LEU A 1 366 ? -38.163 -39.186 27.591 1.00 84.50 366 LEU A C 1
ATOM 2610 O O . LEU A 1 366 ? -38.598 -38.318 28.341 1.00 84.50 366 LEU A O 1
ATOM 2614 N N . CYS A 1 367 ? -37.003 -39.806 27.805 1.00 84.81 367 CYS A N 1
ATOM 2615 C CA . CYS A 1 367 ? -36.052 -39.520 28.872 1.00 84.81 367 CYS A CA 1
ATOM 2616 C C . CYS A 1 367 ? -36.639 -39.631 30.283 1.00 84.81 367 CYS A C 1
ATOM 2618 O O . CYS A 1 367 ? -36.275 -38.947 31.243 1.00 84.81 367 CYS A O 1
ATOM 2620 N N . LEU A 1 368 ? -37.565 -40.581 30.415 1.00 86.75 368 LEU A N 1
ATOM 2621 C CA . LEU A 1 368 ? -38.095 -41.053 31.684 1.00 86.75 368 LEU A CA 1
ATOM 2622 C C . LEU A 1 368 ? -37.425 -42.373 32.058 1.00 86.75 368 LEU A C 1
ATOM 2624 O O . LEU A 1 368 ? -37.332 -43.265 31.212 1.00 86.75 368 LEU A O 1
ATOM 2628 N N . LYS A 1 369 ? -36.997 -42.507 33.315 1.00 85.44 369 LYS A N 1
ATOM 2629 C CA . LYS A 1 369 ? -36.450 -43.760 33.849 1.00 85.44 369 LYS A CA 1
ATOM 2630 C C . LYS A 1 369 ? -37.448 -44.903 33.668 1.00 85.44 369 LYS A C 1
ATOM 2632 O O . LYS A 1 369 ? -38.610 -44.762 34.055 1.00 85.44 369 LYS A O 1
ATOM 2637 N N . GLU A 1 370 ? -36.969 -46.013 33.115 1.00 85.12 370 GLU A N 1
ATOM 2638 C CA . GLU A 1 370 ? -37.760 -47.230 32.871 1.00 85.12 370 GLU A CA 1
ATOM 2639 C C . GLU A 1 370 ? -37.886 -48.156 34.087 1.00 85.12 370 GLU A C 1
ATOM 2641 O O . GLU A 1 370 ? -36.945 -48.222 34.919 1.00 85.12 370 GLU A O 1
#